Protein AF-A0A965D3V7-F1 (afdb_monomer_lite)

Foldseek 3Di:
DDPDLADADPVRHGPDPPSPDDPDDDDDDDDDDDDDPVVVVVVVPDDDDADDDDDDDDDDPDDAFFWDKGWDPDAFWAFKDKDFADDPCLVVLVNVVQRWPANDLVDWPDPPPDQDADDDDDDPDGDDPPPTDDGEFFAWKFKAFQNHTPDDIDGQCCQQPVQCVQAHDDHDRPRMGMDGQASYDPDSDTGGTDRRNVTPIIIMITGTHHDDDPPPPPPPPFDFAPVQPPPPDTHTDPDQCDADPVRHGPGD

Sequence (252 aa):
MDKFLSPPDWQGNPENTSLVSWSLQPYIQANYIFVSDTEMAHLAKGDNTFMIKQLRPVSRLNISGPANDIELTMVNLCTRLVWTTQRTDVFANNGFDNYTNFLEPYLPTLNNSQFTPITKIYSSGLEQGTNVSQKDCLVDATLIFDGANREQTKTKSFYDLLQNYKHHSGNPLDGIYSYSFALEHNTKQPSGHVNGSMFNKTLLRISTQQPPISTNITSNQVCVLKSTALNKNPTIIANPNARDGNGRPIYN

Secondary structure (DSSP, 8-state):
----SS-B-TTS-BS-TT------------------HHHHHHHHHS---------------S--SS-EEEEE---SEE-EEEEE---GGGGTTT-TT--BSSSBTTB----TT--PPPPSSS-SSPPPPTTPPPSBSEEEEEEEETTEESS--EEHHIIIIIHHHHH--S-PPTTEEEEESSS-SSSSS----EEGGG-S-EEEEEEEPPPP--S-------EE-GGGTTSSSPPEES-TT-B-TTS-BS--

Structure (mmCIF, N/CA/C/O backbone):
data_AF-A0A965D3V7-F1
#
_entry.id   AF-A0A965D3V7-F1
#
loop_
_atom_site.group_PDB
_atom_site.id
_atom_site.type_symbol
_atom_site.label_atom_id
_atom_site.label_alt_id
_atom_site.label_comp_id
_atom_site.label_asym_id
_atom_site.label_entity_id
_atom_site.label_seq_id
_atom_site.pdbx_PDB_ins_code
_atom_site.Cartn_x
_atom_site.Cartn_y
_atom_site.Cartn_z
_atom_site.occupancy
_atom_site.B_iso_or_equiv
_atom_site.auth_seq_id
_atom_site.auth_comp_id
_atom_site.auth_asym_id
_atom_site.auth_atom_id
_atom_site.pdbx_PDB_model_num
ATOM 1 N N . MET A 1 1 ? 21.276 -10.595 11.840 1.00 44.25 1 MET A N 1
ATOM 2 C CA . MET A 1 1 ? 21.662 -11.754 11.011 1.00 44.25 1 MET A CA 1
ATOM 3 C C . MET A 1 1 ? 20.802 -12.922 11.494 1.00 44.25 1 MET A C 1
ATOM 5 O O . MET A 1 1 ? 21.333 -13.890 11.998 1.00 44.25 1 MET A O 1
ATOM 9 N N . ASP A 1 2 ? 19.462 -12.789 11.428 1.00 43.34 2 ASP A N 1
ATOM 10 C CA . ASP A 1 2 ? 18.553 -13.510 12.357 1.00 43.34 2 ASP A CA 1
ATOM 11 C C . ASP A 1 2 ? 17.256 -14.042 11.715 1.00 43.34 2 ASP A C 1
ATOM 13 O O . ASP A 1 2 ? 16.235 -14.156 12.386 1.00 43.34 2 ASP A O 1
ATOM 17 N N . LYS A 1 3 ? 17.229 -14.326 10.406 1.00 55.75 3 LYS A N 1
ATOM 18 C CA . LYS A 1 3 ? 15.978 -14.727 9.722 1.00 55.75 3 LYS A CA 1
ATOM 19 C C . LYS A 1 3 ? 16.054 -16.065 8.981 1.00 55.75 3 LYS A C 1
ATOM 21 O O . LYS A 1 3 ? 15.403 -16.227 7.952 1.00 55.75 3 LYS A O 1
ATOM 26 N N . PHE A 1 4 ? 16.822 -17.027 9.487 1.00 62.47 4 PHE A N 1
ATOM 27 C CA . PHE A 1 4 ? 16.878 -18.364 8.894 1.00 62.47 4 PHE A CA 1
ATOM 28 C C . PHE A 1 4 ? 16.669 -19.452 9.947 1.00 62.47 4 PHE A C 1
ATOM 30 O O . PHE A 1 4 ? 17.207 -19.361 11.046 1.00 62.47 4 PHE A O 1
ATOM 37 N N . LEU A 1 5 ? 15.913 -20.497 9.592 1.00 70.12 5 LEU A N 1
ATOM 38 C CA . LEU A 1 5 ? 15.812 -21.723 10.398 1.00 70.12 5 LEU A CA 1
ATOM 39 C C . LEU A 1 5 ? 17.167 -22.433 10.507 1.00 70.12 5 LEU A C 1
ATOM 41 O O . LEU A 1 5 ? 17.468 -23.048 11.522 1.00 70.12 5 LEU A O 1
ATOM 45 N N . SER A 1 6 ? 17.987 -22.289 9.467 1.00 77.31 6 SER A N 1
ATOM 46 C CA . SER A 1 6 ? 19.407 -22.593 9.464 1.00 77.31 6 SER A CA 1
ATOM 47 C C . SER A 1 6 ? 20.131 -21.437 8.779 1.00 77.31 6 SER A C 1
ATOM 49 O O . SER A 1 6 ? 19.827 -21.192 7.608 1.00 77.31 6 SER A O 1
ATOM 51 N N . PRO A 1 7 ? 21.065 -20.734 9.442 1.00 77.56 7 PRO A N 1
ATOM 52 C CA . PRO A 1 7 ? 21.857 -19.705 8.778 1.00 77.56 7 PRO A CA 1
ATOM 53 C C . PRO A 1 7 ? 22.558 -20.282 7.533 1.00 77.56 7 PRO A C 1
ATOM 55 O O . PRO A 1 7 ? 22.880 -21.477 7.517 1.00 77.56 7 PRO A O 1
ATOM 58 N N . PRO A 1 8 ? 22.709 -19.482 6.465 1.00 77.06 8 PRO A N 1
ATOM 59 C CA . PRO A 1 8 ? 23.430 -19.905 5.279 1.00 77.06 8 PRO A CA 1
ATOM 60 C C . PRO A 1 8 ? 24.950 -19.804 5.478 1.00 77.06 8 PRO A C 1
ATOM 62 O O . PRO A 1 8 ? 25.426 -18.867 6.118 1.00 77.06 8 PRO A O 1
ATOM 65 N N . ASP A 1 9 ? 25.700 -20.727 4.875 1.00 80.88 9 ASP A N 1
ATOM 66 C CA . ASP A 1 9 ? 27.153 -20.630 4.722 1.00 80.88 9 ASP A CA 1
ATOM 67 C C . ASP A 1 9 ? 27.546 -19.509 3.732 1.00 80.88 9 ASP A C 1
ATOM 69 O O . ASP A 1 9 ? 26.700 -18.847 3.121 1.00 80.88 9 ASP A O 1
ATOM 73 N N . TRP A 1 10 ? 28.850 -19.292 3.527 1.00 73.38 10 TRP A N 1
ATOM 74 C CA . TRP A 1 10 ? 29.352 -18.292 2.569 1.00 73.38 10 TRP A CA 1
ATOM 75 C C . TRP A 1 10 ? 28.968 -18.575 1.104 1.00 73.38 10 TRP A C 1
ATOM 77 O O . TRP A 1 10 ? 29.157 -17.710 0.249 1.00 73.38 10 TRP A O 1
ATOM 87 N N . GLN A 1 11 ? 28.438 -19.762 0.804 1.00 75.75 11 GLN A N 1
ATOM 88 C CA . GLN A 1 11 ? 27.953 -20.182 -0.507 1.00 75.75 11 GLN A CA 1
ATOM 89 C C . GLN A 1 11 ? 26.418 -20.130 -0.615 1.00 75.75 11 GLN A C 1
ATOM 91 O O . GLN A 1 11 ? 25.879 -20.428 -1.681 1.00 75.75 11 GLN A O 1
ATOM 96 N N . GLY A 1 12 ? 25.711 -19.722 0.445 1.00 69.69 12 GLY A N 1
ATOM 97 C CA . GLY A 1 12 ? 24.253 -19.607 0.474 1.00 69.69 12 GLY A CA 1
ATOM 98 C C . GLY A 1 12 ? 23.507 -20.906 0.803 1.00 69.69 12 GLY A C 1
ATOM 99 O O . GLY A 1 12 ? 22.279 -20.924 0.722 1.00 69.69 12 GLY A O 1
ATOM 100 N N . ASN A 1 13 ? 24.200 -21.988 1.170 1.00 78.19 13 ASN A N 1
ATOM 101 C CA . ASN A 1 13 ? 23.569 -23.252 1.560 1.00 78.19 13 ASN A CA 1
ATOM 102 C C . ASN A 1 13 ? 23.200 -23.238 3.048 1.00 78.19 13 ASN A C 1
ATOM 104 O O . ASN A 1 13 ? 23.960 -22.692 3.843 1.00 78.19 13 ASN A O 1
ATOM 108 N N . PRO A 1 14 ? 22.094 -23.873 3.473 1.00 79.31 14 PRO A N 1
ATOM 109 C CA . PRO A 1 14 ? 21.778 -23.987 4.894 1.00 79.31 14 PRO A CA 1
ATOM 110 C C . PRO A 1 14 ? 22.851 -24.810 5.624 1.00 79.31 14 PRO A C 1
ATOM 112 O O . PRO A 1 14 ? 23.102 -25.957 5.257 1.00 79.31 14 PRO A O 1
ATOM 115 N N . GLU A 1 15 ? 23.433 -24.259 6.692 1.00 82.94 15 GLU A N 1
ATOM 116 C CA . GLU A 1 15 ? 24.405 -24.957 7.554 1.00 82.94 15 GLU A CA 1
ATOM 117 C C . GLU A 1 15 ? 23.868 -26.280 8.141 1.00 82.94 15 GLU A C 1
ATOM 119 O O . GLU A 1 15 ? 24.614 -27.239 8.335 1.00 82.94 15 GLU A O 1
ATOM 124 N N . ASN A 1 16 ? 22.563 -26.360 8.400 1.00 82.25 16 ASN A N 1
ATOM 125 C CA . ASN A 1 16 ? 21.866 -27.524 8.918 1.00 82.25 16 ASN A CA 1
ATOM 126 C C . ASN A 1 16 ? 20.709 -27.926 7.992 1.00 82.25 16 ASN A C 1
ATOM 128 O O . ASN A 1 16 ? 19.573 -27.463 8.116 1.00 82.25 16 ASN A O 1
ATOM 132 N N . THR A 1 17 ? 20.999 -28.867 7.095 1.00 80.94 17 THR A N 1
ATOM 133 C CA . THR A 1 17 ? 20.051 -29.430 6.120 1.00 80.94 17 THR A CA 1
ATOM 134 C C . THR A 1 17 ? 18.955 -30.301 6.742 1.00 80.94 17 THR A C 1
ATOM 136 O O . THR A 1 17 ? 17.964 -30.595 6.076 1.00 80.94 17 THR A O 1
ATOM 139 N N . SER A 1 18 ? 19.098 -30.713 8.008 1.00 82.50 18 SER A N 1
ATOM 140 C CA . SER A 1 18 ? 18.101 -31.538 8.708 1.00 82.50 18 SER A CA 1
ATOM 141 C C . SER A 1 18 ? 16.941 -30.728 9.300 1.00 82.50 18 SER A C 1
ATOM 143 O O . SER A 1 18 ? 15.879 -31.284 9.585 1.00 82.50 18 SER A O 1
ATOM 145 N N . LEU A 1 19 ? 17.102 -29.407 9.442 1.00 77.62 19 LEU A N 1
ATOM 146 C CA . LEU A 1 19 ? 16.052 -28.495 9.904 1.00 77.62 19 LEU A CA 1
ATOM 147 C C . LEU A 1 19 ? 15.076 -28.172 8.763 1.00 77.62 19 LEU A C 1
ATOM 149 O O . LEU A 1 19 ? 15.100 -27.094 8.178 1.00 77.62 19 LEU A O 1
ATOM 153 N N . VAL A 1 20 ? 14.198 -29.127 8.456 1.00 75.31 20 VAL A N 1
ATOM 154 C CA . VAL A 1 20 ? 13.171 -29.007 7.401 1.00 75.31 20 VAL A CA 1
ATOM 155 C C . VAL A 1 20 ? 11.831 -28.456 7.893 1.00 75.31 20 VAL A C 1
ATOM 157 O O . VAL A 1 20 ? 10.995 -28.054 7.088 1.00 75.31 20 VAL A O 1
ATOM 160 N N . SER A 1 21 ? 11.602 -28.429 9.207 1.00 76.94 21 SER A N 1
ATOM 161 C CA . SER A 1 21 ? 10.340 -27.970 9.789 1.00 76.94 21 SER A CA 1
ATOM 162 C C . SER A 1 21 ? 10.566 -27.157 11.052 1.00 76.94 21 SER A C 1
ATOM 164 O O . SER A 1 21 ? 11.377 -27.527 11.899 1.00 76.94 21 SER A O 1
ATOM 166 N N . TRP A 1 22 ? 9.770 -26.107 11.219 1.00 78.31 22 TRP A N 1
ATOM 167 C CA . TRP A 1 22 ? 9.663 -25.373 12.470 1.00 78.31 22 TRP A CA 1
ATOM 168 C C . TRP A 1 22 ? 8.354 -25.742 13.167 1.00 78.31 22 TRP A C 1
ATOM 170 O O . TRP A 1 22 ? 7.277 -25.575 12.596 1.00 78.31 22 TRP A O 1
ATOM 180 N N . SER A 1 23 ? 8.437 -26.251 14.400 1.00 82.25 23 SER A N 1
ATOM 181 C CA . SER A 1 23 ? 7.258 -26.529 15.228 1.00 82.25 23 SER A CA 1
ATOM 182 C C . SER A 1 23 ? 6.677 -25.220 15.770 1.00 82.25 23 SER A C 1
ATOM 184 O O . SER A 1 23 ? 6.911 -24.856 16.924 1.00 82.25 23 SER A O 1
ATOM 186 N N . LEU A 1 24 ? 5.933 -24.499 14.929 1.00 82.81 24 LEU A N 1
ATOM 187 C CA . LEU A 1 24 ? 5.248 -23.266 15.308 1.00 82.81 24 LEU A CA 1
ATOM 188 C C . LEU A 1 24 ? 4.177 -23.559 16.374 1.00 82.81 24 LEU A C 1
ATOM 190 O O . LEU A 1 24 ? 3.213 -24.275 16.114 1.00 82.81 24 LEU A O 1
ATOM 194 N N . GLN A 1 25 ? 4.328 -22.973 17.563 1.00 89.88 25 GLN A N 1
ATOM 195 C CA . GLN A 1 25 ? 3.333 -22.998 18.640 1.00 89.88 25 GLN A CA 1
ATOM 196 C C . GLN A 1 25 ? 2.786 -21.576 18.846 1.00 89.88 25 GLN A C 1
ATOM 198 O O . GLN A 1 25 ? 3.361 -20.814 19.627 1.00 89.88 25 GLN A O 1
ATOM 203 N N . PRO A 1 26 ? 1.737 -21.160 18.109 1.00 90.50 26 PRO A N 1
ATOM 204 C CA . PRO A 1 26 ? 1.202 -19.812 18.234 1.00 90.50 26 PRO A CA 1
ATOM 205 C C . PRO A 1 26 ? 0.333 -19.691 19.493 1.00 90.50 26 PRO A C 1
ATOM 207 O O . PRO A 1 26 ? -0.544 -20.519 19.736 1.00 90.50 26 PRO A O 1
ATOM 210 N N . TYR A 1 27 ? 0.533 -18.620 20.260 1.00 93.25 27 TYR A N 1
ATOM 211 C CA . TYR A 1 27 ? -0.312 -18.251 21.396 1.00 93.25 27 TYR A CA 1
ATOM 212 C C . TYR A 1 27 ? -0.935 -16.879 21.135 1.00 93.25 27 TYR A C 1
ATOM 214 O O . TYR A 1 27 ? -0.264 -15.975 20.637 1.00 93.25 27 TYR A O 1
ATOM 222 N N . ILE A 1 28 ? -2.216 -16.713 21.472 1.00 94.44 28 ILE A N 1
ATOM 223 C CA . ILE A 1 28 ? -2.906 -15.422 21.389 1.00 94.44 28 ILE A CA 1
ATOM 224 C C . ILE A 1 28 ? -2.999 -14.852 22.799 1.00 94.44 28 ILE A C 1
ATOM 226 O O . ILE A 1 28 ? -3.645 -15.431 23.670 1.00 94.44 28 ILE A O 1
ATOM 230 N N . GLN A 1 29 ? -2.372 -13.700 23.012 1.00 94.81 29 GLN A N 1
ATOM 231 C CA . GLN A 1 29 ? -2.540 -12.916 24.227 1.00 94.81 29 GLN A CA 1
ATOM 232 C C . GLN A 1 29 ? -3.601 -11.841 23.978 1.00 94.81 29 GLN A C 1
ATOM 234 O O . GLN A 1 29 ? -3.508 -11.085 23.012 1.00 94.81 29 GLN A O 1
ATOM 239 N N . ALA A 1 30 ? -4.609 -11.774 24.845 1.00 96.06 30 ALA A N 1
ATOM 240 C CA . ALA A 1 30 ? -5.677 -10.784 24.771 1.00 96.06 30 ALA A CA 1
ATOM 241 C C . ALA A 1 30 ? -5.776 -10.011 26.089 1.00 96.06 30 ALA A C 1
ATOM 243 O O . ALA A 1 30 ? -5.730 -10.602 27.169 1.00 96.06 30 ALA A O 1
ATOM 244 N N . ASN A 1 31 ? -5.932 -8.691 25.987 1.00 96.88 31 ASN A N 1
ATOM 245 C CA . ASN A 1 31 ? -6.198 -7.833 27.135 1.00 96.88 31 ASN A CA 1
ATOM 246 C C . ASN A 1 31 ? -7.708 -7.731 27.338 1.00 96.88 31 ASN A C 1
ATOM 248 O O . ASN A 1 31 ? -8.420 -7.216 26.476 1.00 96.88 31 ASN A O 1
ATOM 252 N N . TYR A 1 32 ? -8.179 -8.197 28.489 1.00 94.62 32 TYR A N 1
ATOM 253 C CA . TYR A 1 32 ? -9.572 -8.062 28.893 1.00 94.62 32 TYR A CA 1
ATOM 254 C C . TYR A 1 32 ? -9.717 -6.810 29.754 1.00 94.62 32 TYR A C 1
ATOM 256 O O . TYR A 1 32 ? -9.023 -6.654 30.759 1.00 94.62 32 TYR A O 1
ATOM 264 N N . ILE A 1 33 ? -10.600 -5.904 29.338 1.00 93.94 33 ILE A N 1
ATOM 265 C CA . ILE A 1 33 ? -10.932 -4.694 30.090 1.00 93.94 33 ILE A CA 1
ATOM 266 C C . ILE A 1 33 ? -12.245 -4.971 30.814 1.00 93.94 33 ILE A C 1
ATOM 268 O O . ILE A 1 33 ? -13.281 -5.144 30.174 1.00 93.94 33 ILE A O 1
ATOM 272 N N . PHE A 1 34 ? -12.184 -5.042 32.141 1.00 95.00 34 PHE A N 1
ATOM 273 C CA . PHE A 1 34 ? -13.355 -5.243 32.988 1.00 95.00 34 PHE A CA 1
ATOM 274 C C . PHE A 1 34 ? -13.957 -3.889 33.364 1.00 95.00 34 PHE A C 1
ATOM 276 O O . PHE A 1 34 ? -13.235 -2.966 33.738 1.00 95.00 34 PHE A O 1
ATOM 283 N N . VAL A 1 35 ? -15.279 -3.788 33.253 1.00 95.19 35 VAL A N 1
ATOM 284 C CA . VAL A 1 35 ? -16.078 -2.620 33.649 1.00 95.19 35 VAL A CA 1
ATOM 285 C C . VAL A 1 35 ? -17.011 -3.014 34.791 1.00 95.19 35 VAL A C 1
ATOM 287 O O . VAL A 1 35 ? -17.299 -4.199 34.967 1.00 95.19 35 VAL A O 1
ATOM 290 N N . SER A 1 36 ? -17.466 -2.039 35.576 1.00 97.50 36 SER A N 1
ATOM 291 C CA . SER A 1 36 ? -18.406 -2.300 36.673 1.00 97.50 36 SER A CA 1
ATOM 292 C C . SER A 1 36 ? -19.773 -2.775 36.160 1.00 97.50 36 SER A C 1
ATOM 294 O O . SER A 1 36 ? -20.156 -2.480 35.026 1.00 97.50 36 SER A O 1
ATOM 296 N N . ASP A 1 37 ? -20.543 -3.478 36.998 1.00 97.12 37 ASP A N 1
ATOM 297 C CA . ASP A 1 37 ? -21.866 -4.000 36.615 1.00 97.12 37 ASP A CA 1
ATOM 298 C C . ASP A 1 37 ? -22.826 -2.889 36.153 1.00 97.12 37 ASP A C 1
ATOM 300 O O . ASP A 1 37 ? -23.616 -3.077 35.225 1.00 97.12 37 ASP A O 1
ATOM 304 N N . THR A 1 38 ? -22.732 -1.701 36.759 1.00 95.88 38 THR A N 1
ATOM 305 C CA . THR A 1 38 ? -23.538 -0.533 36.383 1.00 95.88 38 THR A CA 1
ATOM 306 C C . THR A 1 38 ? -23.143 0.015 35.011 1.00 95.88 38 THR A C 1
ATOM 308 O O . THR A 1 38 ? -24.015 0.253 34.176 1.00 95.88 38 THR A O 1
ATOM 311 N N . GLU A 1 39 ? -21.846 0.176 34.734 1.00 95.12 39 GLU A N 1
ATOM 312 C CA . GLU A 1 39 ? -21.341 0.608 33.421 1.00 95.12 39 GLU A CA 1
ATOM 313 C C . GLU A 1 39 ? -21.652 -0.416 32.328 1.00 95.12 39 GLU A C 1
ATOM 315 O O . GLU A 1 39 ? -22.029 -0.036 31.221 1.00 95.12 39 GLU A O 1
ATOM 320 N N . MET A 1 40 ? -21.556 -1.709 32.644 1.00 95.06 40 MET A N 1
ATOM 321 C CA . MET A 1 40 ? -21.904 -2.792 31.730 1.00 95.06 40 MET A CA 1
ATOM 322 C C . MET A 1 40 ? -23.383 -2.739 31.346 1.00 95.06 40 MET A C 1
ATOM 324 O O . MET A 1 40 ? -23.711 -2.811 30.162 1.00 95.06 40 MET A O 1
ATOM 328 N N . ALA A 1 41 ? -24.274 -2.548 32.325 1.00 94.50 41 ALA A N 1
ATOM 329 C CA . ALA A 1 41 ? -25.704 -2.393 32.077 1.00 94.50 41 ALA A CA 1
ATOM 330 C C . ALA A 1 41 ? -26.008 -1.150 31.221 1.00 94.50 41 ALA A C 1
ATOM 332 O O . ALA A 1 41 ? -26.869 -1.199 30.340 1.00 94.50 41 ALA A O 1
ATOM 333 N N . HIS A 1 42 ? -25.279 -0.050 31.433 1.00 93.69 42 HIS A N 1
ATOM 334 C CA . HIS A 1 42 ? -25.395 1.152 30.607 1.00 93.69 42 HIS A CA 1
ATOM 335 C C . HIS A 1 42 ? -24.901 0.934 29.174 1.00 93.69 42 HIS A C 1
ATOM 337 O O . HIS A 1 42 ? -25.608 1.299 28.235 1.00 93.69 42 HIS A O 1
ATOM 343 N N . LEU A 1 43 ? -23.733 0.313 28.992 1.00 93.75 43 LEU A N 1
ATOM 344 C CA . LEU A 1 43 ? -23.164 0.038 27.673 1.00 93.75 43 LEU A CA 1
ATOM 345 C C . LEU A 1 43 ? -24.033 -0.946 26.882 1.00 93.75 43 LEU A C 1
ATOM 347 O O . LEU A 1 43 ? -24.239 -0.741 25.691 1.00 93.75 43 LEU A O 1
ATOM 351 N N . ALA A 1 44 ? -24.564 -1.979 27.542 1.00 93.31 44 ALA A N 1
ATOM 352 C CA . ALA A 1 44 ? -25.425 -2.984 26.921 1.00 93.31 44 ALA A CA 1
ATOM 353 C C . ALA A 1 44 ? -26.792 -2.425 26.502 1.00 93.31 44 ALA A C 1
ATOM 355 O O . ALA A 1 44 ? -27.380 -2.905 25.536 1.00 93.31 44 ALA A O 1
ATOM 356 N N . LYS A 1 45 ? -27.306 -1.424 27.228 1.00 95.00 45 LYS A N 1
ATOM 357 C CA . LYS A 1 45 ? -28.575 -0.763 26.901 1.00 95.00 45 LYS A CA 1
ATOM 358 C C . LYS A 1 45 ? -28.418 0.351 25.861 1.00 95.00 45 LYS A C 1
ATOM 360 O O . LYS A 1 45 ? -29.400 0.708 25.217 1.00 95.00 45 LYS A O 1
ATOM 365 N N . GLY A 1 46 ? -27.227 0.933 25.742 1.00 92.88 46 GLY A N 1
ATOM 366 C CA . GLY A 1 46 ? -26.940 1.994 24.784 1.00 92.88 46 GLY A CA 1
ATOM 367 C C . GLY A 1 46 ? -26.729 1.469 23.364 1.00 92.88 46 GLY A C 1
ATOM 368 O O . GLY A 1 46 ? -26.050 0.464 23.157 1.00 92.88 46 GLY A O 1
ATOM 369 N N . ASP A 1 47 ? -27.249 2.195 22.375 1.00 95.56 47 ASP A N 1
ATOM 370 C CA . ASP A 1 47 ? -26.926 1.953 20.970 1.00 95.56 47 ASP A CA 1
ATOM 371 C C . ASP A 1 47 ? -25.500 2.443 20.684 1.00 95.56 47 ASP A C 1
ATOM 373 O O . ASP A 1 47 ? -25.230 3.645 20.612 1.00 95.56 47 ASP A O 1
ATOM 377 N N . ASN A 1 48 ? -24.566 1.506 20.526 1.00 90.69 48 ASN A N 1
ATOM 378 C CA . ASN A 1 48 ? -23.164 1.820 20.263 1.00 90.69 48 ASN A CA 1
ATOM 379 C C . ASN A 1 48 ? -22.856 1.700 18.767 1.00 90.69 48 ASN A C 1
ATOM 381 O O . ASN A 1 48 ? -23.065 0.651 18.159 1.00 90.69 48 ASN A O 1
ATOM 385 N N . THR A 1 49 ? -22.299 2.758 18.176 1.00 92.25 49 THR A N 1
ATOM 386 C CA . THR A 1 49 ? -21.832 2.758 16.783 1.00 92.25 49 THR A CA 1
ATOM 387 C C . THR A 1 49 ? -20.320 2.942 16.739 1.00 92.25 49 THR A C 1
ATOM 389 O O . THR A 1 49 ? -19.758 3.810 17.405 1.00 92.25 49 THR A O 1
ATOM 392 N N . PHE A 1 50 ? -19.644 2.105 15.951 1.00 89.44 50 PHE A N 1
ATOM 393 C CA . PHE A 1 50 ? -18.188 2.112 15.833 1.00 89.44 50 PHE A CA 1
ATOM 394 C C . PHE A 1 50 ? -17.765 2.263 14.378 1.00 89.44 50 PHE A C 1
ATOM 396 O O . PHE A 1 50 ? -18.354 1.674 13.473 1.00 89.44 50 PHE A O 1
ATOM 403 N N . MET A 1 51 ? -16.697 3.025 14.162 1.00 87.81 51 MET A N 1
ATOM 404 C CA . MET A 1 51 ? -16.067 3.153 12.855 1.00 87.81 51 MET A CA 1
ATOM 405 C C . MET A 1 51 ? -14.887 2.190 12.764 1.00 87.81 51 MET A C 1
ATOM 407 O O . MET A 1 51 ? -13.930 2.299 13.530 1.00 87.81 51 MET A O 1
ATOM 411 N N . ILE A 1 52 ? -14.948 1.260 11.813 1.00 89.50 52 ILE A N 1
ATOM 412 C CA . ILE A 1 52 ? -13.898 0.265 11.576 1.00 89.50 52 ILE A CA 1
ATOM 413 C C . ILE A 1 52 ? -13.274 0.528 10.207 1.00 89.50 52 ILE A C 1
ATOM 415 O O . ILE A 1 52 ? -13.975 0.661 9.204 1.00 89.50 52 ILE A O 1
ATOM 419 N N . LYS A 1 53 ? -11.941 0.597 10.160 1.00 88.56 53 LYS A N 1
ATOM 420 C CA . LYS A 1 53 ? -11.183 0.695 8.908 1.00 88.56 53 LYS A CA 1
ATOM 421 C C . LYS A 1 53 ? -10.930 -0.714 8.375 1.00 88.56 53 LYS A C 1
ATOM 423 O O . LYS A 1 53 ? -10.356 -1.540 9.077 1.00 88.56 53 LYS A O 1
ATOM 428 N N . GLN A 1 54 ? -11.331 -0.971 7.135 1.00 91.31 54 GLN A N 1
ATOM 429 C CA . GLN A 1 54 ? -11.097 -2.244 6.454 1.00 91.31 54 GLN A CA 1
ATOM 430 C C . GLN A 1 54 ? -10.030 -2.076 5.368 1.00 91.31 54 GLN A C 1
ATOM 432 O O . GLN A 1 54 ? -10.054 -1.106 4.611 1.00 91.31 54 GLN A O 1
ATOM 437 N N . LEU A 1 55 ? -9.118 -3.044 5.267 1.00 92.12 55 LEU A N 1
ATOM 438 C CA . LEU A 1 55 ? -8.148 -3.133 4.178 1.00 92.12 55 LEU A CA 1
ATOM 439 C C . LEU A 1 55 ? -8.720 -3.975 3.031 1.00 92.12 55 LEU A C 1
ATOM 441 O O . LEU A 1 55 ? -9.268 -5.052 3.267 1.00 92.12 55 LEU A O 1
ATOM 445 N N . ARG A 1 56 ? -8.556 -3.510 1.788 1.00 93.56 56 ARG A N 1
ATOM 446 C CA . ARG A 1 56 ? -8.842 -4.294 0.578 1.00 93.56 56 ARG A CA 1
ATOM 447 C C . ARG A 1 56 ? -7.577 -4.421 -0.267 1.00 93.56 56 ARG A C 1
ATOM 449 O O . ARG A 1 56 ? -7.247 -3.480 -0.986 1.00 93.56 56 ARG A O 1
ATOM 456 N N . PRO A 1 57 ? -6.835 -5.532 -0.146 1.00 94.19 57 PRO A N 1
ATOM 457 C CA . PRO A 1 57 ? -5.619 -5.726 -0.915 1.00 94.19 57 PRO A CA 1
ATOM 458 C C . PRO A 1 57 ? -5.950 -6.072 -2.370 1.00 94.19 57 PRO A C 1
ATOM 460 O O . PRO A 1 57 ? -6.874 -6.836 -2.651 1.00 94.19 57 PRO A O 1
ATOM 463 N N . VAL A 1 58 ? -5.153 -5.537 -3.289 1.00 94.50 58 VAL A N 1
ATOM 464 C CA . VAL A 1 58 ? -5.136 -5.937 -4.697 1.00 94.50 58 VAL A CA 1
ATOM 465 C C . VAL A 1 58 ? -3.696 -6.249 -5.061 1.00 94.50 58 VAL A C 1
ATOM 467 O O . VAL A 1 58 ? -2.803 -5.453 -4.782 1.00 94.50 58 VAL A O 1
ATOM 470 N N . SER A 1 59 ? -3.469 -7.398 -5.692 1.00 92.50 59 SER A N 1
ATOM 471 C CA . SER A 1 59 ? -2.160 -7.780 -6.211 1.00 92.50 59 SER A CA 1
ATOM 472 C C . SER A 1 59 ? -2.217 -8.025 -7.717 1.00 92.50 59 SER A C 1
ATOM 474 O O . SER A 1 59 ? -3.195 -8.536 -8.281 1.00 92.50 59 SER A O 1
ATOM 476 N N . ARG A 1 60 ? -1.137 -7.623 -8.383 1.00 92.81 60 ARG A N 1
ATOM 477 C CA . ARG A 1 60 ? -0.861 -7.909 -9.788 1.00 92.81 60 ARG A CA 1
ATOM 478 C C . ARG A 1 60 ? 0.588 -8.351 -9.897 1.00 92.81 60 ARG A C 1
ATOM 480 O O . ARG A 1 60 ? 1.472 -7.725 -9.322 1.00 92.81 60 ARG A O 1
ATOM 487 N N . LEU A 1 61 ? 0.798 -9.461 -10.592 1.00 90.31 61 LEU A N 1
ATOM 488 C CA . LEU A 1 61 ? 2.107 -10.070 -10.795 1.00 90.31 61 LEU A CA 1
ATOM 489 C C . LEU A 1 61 ? 2.566 -9.825 -12.231 1.00 90.31 61 LEU A C 1
ATOM 491 O O . LEU A 1 61 ? 1.741 -9.558 -13.105 1.00 90.31 61 LEU A O 1
ATOM 495 N N . ASN A 1 62 ? 3.869 -9.976 -12.469 1.00 87.38 62 ASN A N 1
ATOM 496 C CA . ASN A 1 62 ? 4.485 -9.894 -13.797 1.00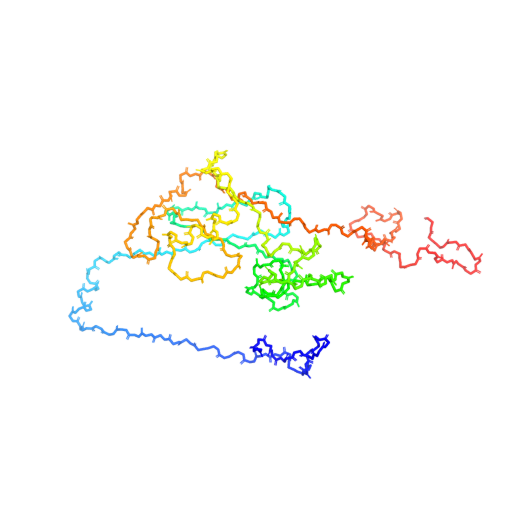 87.38 62 ASN A CA 1
ATOM 497 C C . ASN A 1 62 ? 4.271 -8.546 -14.504 1.00 87.38 62 ASN A C 1
ATOM 499 O O . ASN A 1 62 ? 4.088 -8.494 -15.717 1.00 87.38 62 ASN A O 1
ATOM 503 N N . ILE A 1 63 ? 4.307 -7.457 -13.737 1.00 88.62 63 ILE A N 1
ATOM 504 C CA . ILE A 1 63 ? 4.305 -6.097 -14.274 1.00 88.62 63 ILE A CA 1
ATOM 505 C C . ILE A 1 63 ? 5.746 -5.610 -14.444 1.00 88.62 63 ILE A C 1
ATOM 507 O O . ILE A 1 63 ? 6.574 -5.746 -13.544 1.00 88.62 63 ILE A O 1
ATOM 511 N N . SER A 1 64 ? 6.057 -5.037 -15.600 1.00 87.75 64 SER A N 1
ATOM 512 C CA . SER A 1 64 ? 7.367 -4.445 -15.875 1.00 87.75 64 SER A CA 1
ATOM 513 C C . SER A 1 64 ? 7.239 -3.355 -16.927 1.00 87.75 64 SER A C 1
ATOM 515 O O . SER A 1 64 ? 6.430 -3.491 -17.845 1.00 87.75 64 SER A O 1
ATOM 517 N N . GLY A 1 65 ? 8.059 -2.313 -16.832 1.00 87.94 65 GLY A N 1
ATOM 518 C CA . GLY A 1 65 ? 8.090 -1.249 -17.827 1.00 87.94 65 GLY A CA 1
ATOM 519 C C . GLY A 1 65 ? 6.963 -0.218 -17.664 1.00 87.94 65 GLY A C 1
ATOM 520 O O . GLY A 1 65 ? 6.379 -0.081 -16.582 1.00 87.94 65 GLY A O 1
ATOM 521 N N . PRO A 1 66 ? 6.686 0.564 -18.718 1.00 91.56 66 PRO A N 1
ATOM 522 C CA . PRO A 1 66 ? 5.820 1.733 -18.620 1.00 91.56 66 PRO A CA 1
ATOM 523 C C . PRO A 1 66 ? 4.326 1.382 -18.585 1.00 91.56 66 PRO A C 1
ATOM 525 O O . PRO A 1 66 ? 3.889 0.412 -19.199 1.00 91.56 66 PRO A O 1
ATOM 528 N N . ALA A 1 67 ? 3.541 2.248 -17.932 1.00 88.38 67 ALA A N 1
ATOM 529 C CA . ALA A 1 67 ? 2.080 2.325 -18.055 1.00 88.38 67 ALA A CA 1
ATOM 530 C C . ALA A 1 67 ? 1.300 1.019 -17.776 1.00 88.38 67 ALA A C 1
ATOM 532 O O . ALA A 1 67 ? 0.400 0.642 -18.527 1.00 88.38 67 ALA A O 1
ATOM 533 N N . ASN A 1 68 ? 1.598 0.358 -16.658 1.00 94.50 68 ASN A N 1
ATOM 534 C CA . ASN A 1 68 ? 0.824 -0.779 -16.166 1.00 94.50 68 ASN A CA 1
ATOM 535 C C . ASN A 1 68 ? -0.408 -0.296 -15.384 1.00 94.50 68 ASN A C 1
ATOM 537 O O . ASN A 1 68 ? -0.268 0.367 -14.355 1.00 94.50 68 ASN A O 1
ATOM 541 N N . ASP A 1 69 ? -1.606 -0.655 -15.849 1.00 95.25 69 ASP A N 1
ATOM 542 C CA . ASP A 1 69 ? -2.869 -0.305 -15.191 1.00 95.25 69 ASP A CA 1
ATOM 543 C C . ASP A 1 69 ? -3.290 -1.374 -14.181 1.00 95.25 69 ASP A C 1
ATOM 545 O O . ASP A 1 69 ? -3.575 -2.522 -14.531 1.00 95.25 69 ASP A O 1
ATOM 549 N N . ILE A 1 70 ? -3.378 -0.975 -12.915 1.00 95.50 70 ILE A N 1
ATOM 550 C CA . ILE A 1 70 ? -3.855 -1.818 -11.822 1.00 95.50 70 ILE A CA 1
ATOM 551 C C . ILE A 1 70 ? -5.218 -1.306 -11.383 1.00 95.50 70 ILE A C 1
ATOM 553 O O . ILE A 1 70 ? -5.354 -0.186 -10.899 1.00 95.50 70 ILE A O 1
ATOM 557 N N . GLU A 1 71 ? -6.240 -2.137 -11.539 1.00 95.81 71 GLU A N 1
ATOM 558 C CA . GLU A 1 71 ? -7.588 -1.813 -11.085 1.00 95.81 71 GLU A CA 1
ATOM 559 C C . GLU A 1 71 ? -7.693 -1.879 -9.561 1.00 95.81 71 GLU A C 1
ATOM 561 O O . GLU A 1 71 ? -7.311 -2.872 -8.944 1.00 95.81 71 GLU A O 1
ATOM 566 N N . LEU A 1 72 ? -8.212 -0.812 -8.959 1.00 94.81 72 LEU A N 1
ATOM 567 C CA . LEU A 1 72 ? -8.398 -0.688 -7.520 1.00 94.81 72 LEU A CA 1
ATOM 568 C C . LEU A 1 72 ? -9.847 -1.029 -7.156 1.00 94.81 72 LEU A C 1
ATOM 570 O O . LEU A 1 72 ? -10.792 -0.598 -7.811 1.00 94.81 72 LEU A O 1
ATOM 574 N N . THR A 1 73 ? -10.038 -1.763 -6.062 1.00 92.31 73 THR A N 1
ATOM 575 C CA . THR A 1 73 ? -11.366 -2.151 -5.552 1.00 92.31 73 THR A CA 1
ATOM 576 C C . THR A 1 73 ? -11.862 -1.167 -4.487 1.00 92.31 73 THR A C 1
ATOM 578 O O . THR A 1 73 ? -12.170 -1.523 -3.342 1.00 92.31 73 THR A O 1
ATOM 581 N N . MET A 1 74 ? -11.905 0.118 -4.850 1.00 92.62 74 MET A N 1
ATOM 582 C CA . MET A 1 74 ? -12.398 1.175 -3.967 1.00 92.62 74 MET A CA 1
ATOM 583 C C . MET A 1 74 ? -13.920 1.074 -3.824 1.00 92.62 74 MET A C 1
ATOM 585 O O . MET A 1 74 ? -14.643 1.267 -4.790 1.00 92.62 74 MET A O 1
ATOM 589 N N . VAL A 1 75 ? -14.415 0.807 -2.611 1.00 91.94 75 VAL A N 1
ATOM 590 C CA . VAL A 1 75 ? -15.849 0.941 -2.295 1.00 91.94 75 VAL A CA 1
ATOM 591 C C . VAL A 1 75 ? -16.038 1.621 -0.947 1.00 91.94 75 VAL A C 1
ATOM 593 O O . VAL A 1 75 ? -15.209 1.449 -0.045 1.00 91.94 75 VAL A O 1
ATOM 596 N N . ASN A 1 76 ? -17.157 2.325 -0.801 1.00 93.25 76 ASN A N 1
ATOM 597 C CA . ASN A 1 76 ? -17.484 3.231 0.298 1.00 93.25 76 ASN A CA 1
ATOM 598 C C . ASN A 1 76 ? -16.445 4.354 0.426 1.00 93.25 76 ASN A C 1
ATOM 600 O O . ASN A 1 76 ? -15.849 4.783 -0.558 1.00 93.25 76 ASN A O 1
ATOM 604 N N . LEU A 1 77 ? -16.243 4.859 1.640 1.00 93.69 77 LEU A N 1
ATOM 605 C CA . LEU A 1 77 ? -15.307 5.939 1.912 1.00 93.69 77 LEU A CA 1
ATOM 606 C C . LEU A 1 77 ? -13.883 5.383 2.016 1.00 93.69 77 LEU A C 1
ATOM 608 O O . LEU A 1 77 ? -13.558 4.648 2.950 1.00 93.69 77 LEU A O 1
ATOM 612 N N . CYS A 1 78 ? -13.025 5.742 1.065 1.00 93.94 78 CYS A N 1
ATOM 613 C CA . CYS A 1 78 ? -11.612 5.384 1.062 1.00 93.94 78 CYS A CA 1
ATOM 614 C C . CYS A 1 78 ? -10.772 6.572 1.549 1.00 93.94 78 CYS A C 1
ATOM 616 O O . CYS A 1 78 ? -10.915 7.694 1.067 1.00 93.94 78 CYS A O 1
ATOM 618 N N . THR A 1 79 ? -9.888 6.333 2.519 1.00 94.50 79 THR A N 1
ATOM 619 C CA . THR A 1 79 ? -9.087 7.390 3.164 1.00 94.50 79 THR A CA 1
ATOM 620 C C . THR A 1 79 ? -7.656 7.467 2.650 1.00 94.50 79 THR A C 1
ATOM 622 O O . THR A 1 79 ? -7.080 8.550 2.631 1.00 94.50 79 THR A O 1
ATOM 625 N N . ARG A 1 80 ? -7.075 6.345 2.211 1.00 94.06 80 ARG A N 1
ATOM 626 C CA . ARG A 1 80 ? -5.729 6.295 1.631 1.00 94.06 80 ARG A CA 1
ATOM 627 C C . ARG A 1 80 ? -5.539 5.091 0.718 1.00 94.06 80 ARG A C 1
ATOM 629 O O . ARG A 1 80 ? -6.226 4.081 0.865 1.00 94.06 80 ARG A O 1
ATOM 636 N N . LEU A 1 81 ? -4.551 5.202 -0.155 1.00 95.06 81 LEU A N 1
ATOM 637 C CA . LEU A 1 81 ? -3.981 4.120 -0.941 1.00 95.06 81 LEU A CA 1
ATOM 638 C C . LEU A 1 81 ? -2.533 3.910 -0.486 1.00 95.06 81 LEU A C 1
ATOM 640 O O . LEU A 1 81 ? -1.789 4.874 -0.316 1.00 95.06 81 LEU A O 1
ATOM 644 N N . VAL A 1 82 ? -2.145 2.656 -0.280 1.00 94.56 82 VAL A N 1
ATOM 645 C CA . VAL A 1 82 ? -0.761 2.261 0.000 1.00 94.56 82 VAL A CA 1
ATOM 646 C C . VAL A 1 82 ? -0.432 1.120 -0.940 1.00 94.56 82 VAL A C 1
ATOM 648 O O . VAL A 1 82 ? -1.228 0.189 -1.071 1.00 94.56 82 VAL A O 1
ATOM 651 N N . TRP A 1 83 ? 0.709 1.204 -1.610 1.00 95.06 83 TRP A N 1
ATOM 652 C CA . TRP A 1 83 ? 1.162 0.164 -2.520 1.00 95.06 83 TRP A CA 1
ATOM 653 C C . TRP A 1 83 ? 2.671 0.012 -2.449 1.00 95.06 83 TRP A C 1
ATOM 655 O O . TRP A 1 83 ? 3.404 0.921 -2.063 1.00 95.06 83 TRP A O 1
ATOM 665 N N . THR A 1 84 ? 3.122 -1.165 -2.848 1.00 93.69 84 THR A N 1
ATOM 666 C CA . THR A 1 84 ? 4.532 -1.498 -2.977 1.00 93.69 84 THR A CA 1
ATOM 667 C C . THR A 1 84 ? 4.754 -2.110 -4.348 1.00 93.69 84 THR A C 1
ATOM 669 O O . THR A 1 84 ? 3.825 -2.600 -4.999 1.00 93.69 84 THR A O 1
ATOM 672 N N . THR A 1 85 ? 5.994 -2.061 -4.808 1.00 91.44 85 THR A N 1
ATOM 673 C CA . THR A 1 85 ? 6.443 -2.815 -5.974 1.00 91.44 85 THR A CA 1
ATOM 674 C C . THR A 1 85 ? 7.601 -3.693 -5.528 1.00 91.44 85 THR A C 1
ATOM 676 O O . THR A 1 85 ? 8.445 -3.274 -4.745 1.00 91.44 85 THR A O 1
ATOM 679 N N . GLN A 1 86 ? 7.610 -4.948 -5.962 1.00 89.88 86 GLN A N 1
ATOM 680 C CA . GLN A 1 86 ? 8.592 -5.934 -5.521 1.00 89.88 86 GLN A CA 1
ATOM 681 C C . GLN A 1 86 ? 9.034 -6.775 -6.713 1.00 89.88 86 GLN A C 1
ATOM 683 O O . GLN A 1 86 ? 8.226 -7.088 -7.592 1.00 89.88 86 GLN A O 1
ATOM 688 N N . ARG A 1 87 ? 10.319 -7.137 -6.752 1.00 86.44 87 ARG A N 1
ATOM 689 C CA . ARG A 1 87 ? 10.837 -8.072 -7.754 1.00 86.44 87 ARG A CA 1
ATOM 690 C C . ARG A 1 87 ? 10.307 -9.480 -7.487 1.00 86.44 87 ARG A C 1
ATOM 692 O O . ARG A 1 87 ? 10.093 -9.876 -6.345 1.00 86.44 87 ARG A O 1
ATOM 699 N N . THR A 1 88 ? 10.146 -10.269 -8.540 1.00 85.69 88 THR A N 1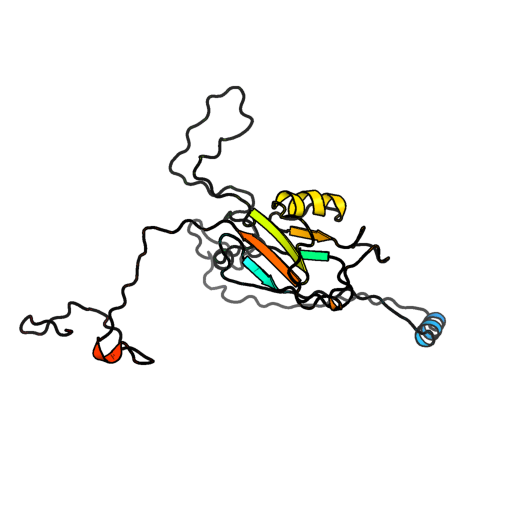
ATOM 700 C CA . THR A 1 88 ? 9.610 -11.634 -8.438 1.00 85.69 88 THR A CA 1
ATOM 701 C C . THR A 1 88 ? 10.584 -12.637 -7.814 1.00 85.69 88 THR A C 1
ATOM 703 O O . THR A 1 88 ? 10.149 -13.637 -7.254 1.00 85.69 88 THR A O 1
ATOM 706 N N . ASP A 1 89 ? 11.891 -12.380 -7.866 1.00 83.50 89 ASP A N 1
ATOM 707 C CA . ASP A 1 89 ? 12.943 -13.264 -7.352 1.00 83.50 89 ASP A CA 1
ATOM 708 C C . ASP A 1 89 ? 13.258 -13.062 -5.862 1.00 83.50 89 ASP A C 1
ATOM 710 O O . ASP A 1 89 ? 13.965 -13.864 -5.256 1.00 83.50 89 ASP A O 1
ATOM 714 N N . VAL A 1 90 ? 12.693 -12.030 -5.235 1.00 83.00 90 VAL A N 1
ATOM 715 C CA . VAL A 1 90 ? 12.887 -11.726 -3.809 1.00 83.00 90 VAL A CA 1
ATOM 716 C C . VAL A 1 90 ? 12.461 -12.887 -2.902 1.00 83.00 90 VAL A C 1
ATOM 718 O O . VAL A 1 90 ? 13.098 -13.139 -1.878 1.00 83.00 90 VAL A O 1
ATOM 721 N N . PHE A 1 91 ? 11.444 -13.649 -3.312 1.00 78.56 91 PHE A N 1
ATOM 722 C CA . PHE A 1 91 ? 10.996 -14.849 -2.604 1.00 78.56 91 PHE A CA 1
ATOM 723 C C . PHE A 1 91 ? 12.063 -15.948 -2.560 1.00 78.56 91 PHE A C 1
ATOM 725 O O . PHE A 1 91 ? 12.195 -16.621 -1.542 1.00 78.56 91 PHE A O 1
ATOM 732 N N . ALA A 1 92 ? 12.851 -16.107 -3.628 1.00 79.75 92 ALA A N 1
ATOM 733 C CA . ALA A 1 92 ? 13.935 -17.088 -3.669 1.00 79.75 92 ALA A CA 1
ATOM 734 C C . ALA A 1 92 ? 15.104 -16.695 -2.749 1.00 79.75 92 ALA A C 1
ATOM 736 O O . ALA A 1 92 ? 15.811 -17.562 -2.248 1.00 79.75 92 ALA A O 1
ATOM 737 N N . ASN A 1 93 ? 15.262 -15.395 -2.485 1.00 74.25 93 ASN A N 1
ATOM 738 C CA . ASN A 1 93 ? 16.344 -14.833 -1.677 1.00 74.25 93 ASN A CA 1
ATOM 739 C C . ASN A 1 93 ? 15.937 -14.534 -0.219 1.00 74.25 93 ASN A C 1
ATOM 741 O O . ASN A 1 93 ? 16.648 -13.810 0.473 1.00 74.25 93 ASN A O 1
ATOM 745 N N . ASN A 1 94 ? 14.791 -15.043 0.259 1.00 75.25 94 ASN A N 1
ATOM 746 C CA . ASN A 1 94 ? 14.272 -14.792 1.617 1.00 75.25 94 ASN A CA 1
ATOM 747 C C . ASN A 1 94 ? 14.114 -13.288 1.964 1.00 75.25 94 ASN A C 1
ATOM 749 O O . ASN A 1 94 ? 14.219 -12.873 3.118 1.00 75.25 94 ASN A O 1
ATOM 753 N N . GLY A 1 95 ? 13.867 -12.445 0.958 1.00 79.50 95 GLY A N 1
ATOM 754 C CA . GLY A 1 95 ? 13.832 -10.988 1.100 1.00 79.50 95 GLY A CA 1
ATOM 755 C C . GLY A 1 95 ? 12.429 -10.406 1.266 1.00 79.50 95 GLY A C 1
ATOM 756 O O . GLY A 1 95 ? 12.165 -9.353 0.705 1.00 79.50 95 GLY A O 1
ATOM 757 N N . PHE A 1 96 ? 11.514 -11.061 1.987 1.00 82.75 96 PHE A N 1
ATOM 758 C CA . PHE A 1 96 ? 10.079 -10.710 2.011 1.00 82.75 96 PHE A CA 1
ATOM 759 C C . PHE A 1 96 ? 9.767 -9.216 2.226 1.00 82.75 96 PHE A C 1
ATOM 761 O O . PHE A 1 96 ? 8.853 -8.693 1.592 1.00 82.75 96 PHE A O 1
ATOM 768 N N . ASP A 1 97 ? 10.561 -8.531 3.053 1.00 86.06 97 ASP A N 1
ATOM 769 C CA . ASP A 1 97 ? 10.386 -7.112 3.400 1.00 86.06 97 AS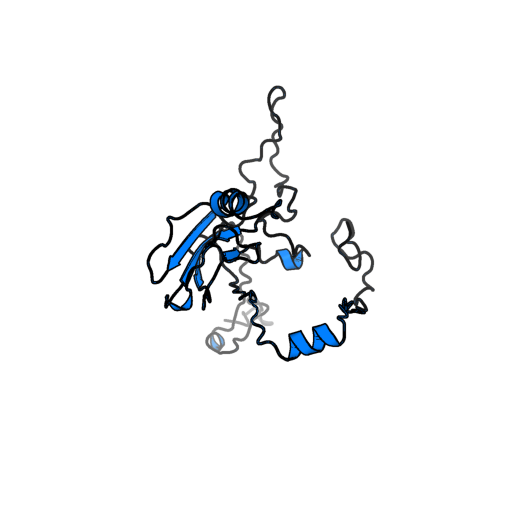P A CA 1
ATOM 770 C C . ASP A 1 97 ? 11.162 -6.147 2.476 1.00 86.06 97 ASP A C 1
ATOM 772 O O . ASP A 1 97 ? 11.273 -4.956 2.764 1.00 86.06 97 ASP A O 1
ATOM 776 N N . ASN A 1 98 ? 11.751 -6.647 1.388 1.00 87.62 98 ASN A N 1
ATOM 777 C CA . ASN A 1 98 ? 12.507 -5.854 0.428 1.00 87.62 98 ASN A CA 1
ATOM 778 C C . ASN A 1 98 ? 11.620 -5.444 -0.755 1.00 87.62 98 ASN A C 1
ATOM 780 O O . ASN A 1 98 ? 11.273 -6.272 -1.599 1.00 87.62 98 ASN A O 1
ATOM 784 N N . TYR A 1 99 ? 11.294 -4.153 -0.823 1.00 90.38 99 TYR A N 1
ATOM 785 C CA . TYR A 1 99 ? 10.516 -3.529 -1.905 1.00 90.38 99 TYR A CA 1
ATOM 786 C C . TYR A 1 99 ? 11.393 -2.722 -2.876 1.00 90.38 99 TYR A C 1
ATOM 788 O O . TYR A 1 99 ? 10.909 -1.946 -3.699 1.00 90.38 99 TYR A O 1
ATOM 796 N N . THR A 1 100 ? 12.709 -2.884 -2.773 1.00 88.19 100 THR A N 1
ATOM 797 C CA . THR A 1 100 ? 13.679 -2.219 -3.638 1.00 88.19 100 THR A CA 1
ATOM 798 C C . THR A 1 100 ? 14.162 -3.169 -4.724 1.00 88.19 100 THR A C 1
ATOM 800 O O . THR A 1 100 ? 13.970 -4.385 -4.681 1.00 88.19 100 THR A O 1
ATOM 803 N N . ASN A 1 101 ? 14.810 -2.602 -5.729 1.00 84.75 101 ASN A N 1
ATOM 804 C CA . ASN A 1 101 ? 15.411 -3.346 -6.815 1.00 84.75 101 ASN A CA 1
ATOM 805 C C . ASN A 1 101 ? 16.791 -3.914 -6.439 1.00 84.75 101 ASN A C 1
ATOM 807 O O . ASN A 1 101 ? 17.385 -4.652 -7.221 1.00 84.75 101 ASN A O 1
ATOM 811 N N . PHE A 1 102 ? 17.333 -3.578 -5.268 1.00 82.44 102 PHE A N 1
ATOM 812 C CA . PHE A 1 102 ? 18.571 -4.174 -4.774 1.00 82.44 102 PHE A CA 1
ATOM 813 C C . PHE A 1 102 ? 18.295 -5.517 -4.116 1.00 82.44 102 PHE A C 1
ATOM 815 O O . PHE A 1 102 ? 17.263 -5.689 -3.482 1.00 82.44 102 PHE A O 1
ATOM 822 N N . LEU A 1 103 ? 19.218 -6.474 -4.255 1.00 74.88 103 LEU A N 1
ATOM 823 C CA . LEU A 1 103 ? 19.136 -7.739 -3.513 1.00 74.88 103 LEU A CA 1
ATOM 824 C C . LEU A 1 103 ? 19.275 -7.487 -2.005 1.00 74.88 103 LEU A C 1
ATOM 826 O O . LEU A 1 103 ? 18.560 -8.087 -1.206 1.00 74.88 103 LEU A O 1
ATOM 830 N N . GLU A 1 104 ? 20.123 -6.526 -1.639 1.00 73.12 104 GLU A N 1
ATOM 831 C CA . GLU A 1 104 ? 20.303 -6.041 -0.276 1.00 73.12 104 GLU A CA 1
ATOM 832 C C . GLU A 1 104 ? 19.768 -4.601 -0.166 1.00 73.12 104 GLU A C 1
ATOM 834 O O . GLU A 1 104 ? 20.294 -3.706 -0.823 1.00 73.12 104 GLU A O 1
ATOM 839 N N . PRO A 1 105 ? 18.745 -4.317 0.662 1.00 68.44 105 PRO A N 1
ATOM 840 C CA . PRO A 1 105 ? 18.095 -2.997 0.695 1.00 68.44 105 PRO A CA 1
ATOM 841 C C . PRO A 1 105 ? 19.033 -1.816 1.000 1.00 68.44 105 PRO A C 1
ATOM 843 O O . PRO A 1 105 ? 18.799 -0.687 0.558 1.00 68.44 105 PRO A O 1
ATOM 846 N N . TYR A 1 106 ? 20.091 -2.072 1.774 1.00 69.06 106 TYR A N 1
ATOM 847 C CA . TYR A 1 106 ? 21.020 -1.056 2.278 1.00 69.06 106 TYR A CA 1
ATOM 848 C C . TYR A 1 106 ? 22.312 -0.944 1.465 1.00 69.06 106 TYR A C 1
ATOM 850 O O . TYR A 1 106 ? 23.086 -0.016 1.696 1.00 69.06 106 TYR A O 1
ATOM 858 N N . LEU A 1 107 ? 22.551 -1.860 0.523 1.00 66.00 107 LEU A N 1
ATOM 859 C CA . LEU A 1 107 ? 23.782 -1.915 -0.256 1.00 66.00 107 LEU A CA 1
ATOM 860 C C . LEU A 1 107 ? 23.450 -1.973 -1.752 1.00 66.00 107 LEU A C 1
ATOM 862 O O . LEU A 1 107 ? 22.646 -2.801 -2.180 1.00 66.00 107 LEU A O 1
ATOM 866 N N . PRO A 1 108 ? 24.038 -1.095 -2.582 1.00 63.31 108 PRO A N 1
ATOM 867 C CA . PRO A 1 108 ? 23.825 -1.170 -4.017 1.00 63.31 108 PRO A CA 1
ATOM 868 C C . PRO A 1 108 ? 24.370 -2.483 -4.574 1.00 63.31 108 PRO A C 1
ATOM 870 O O . PRO A 1 108 ? 25.443 -2.933 -4.180 1.00 63.31 108 PRO A O 1
ATOM 873 N N . THR A 1 109 ? 23.662 -3.074 -5.538 1.00 58.03 109 THR A N 1
ATOM 874 C CA . THR A 1 109 ? 24.180 -4.231 -6.278 1.00 58.03 109 THR A CA 1
ATOM 875 C C . THR A 1 109 ? 25.388 -3.780 -7.093 1.00 58.03 109 THR A C 1
ATOM 877 O O . THR A 1 109 ? 25.241 -3.095 -8.110 1.00 58.03 109 THR A O 1
ATOM 880 N N . LEU A 1 110 ? 26.585 -4.113 -6.622 1.00 55.31 110 LEU A N 1
ATOM 881 C CA . LEU A 1 110 ? 27.827 -3.752 -7.286 1.00 55.31 110 LEU A CA 1
ATOM 882 C C . LEU A 1 110 ? 28.099 -4.739 -8.423 1.00 55.31 110 LEU A C 1
ATOM 884 O O . LEU A 1 110 ? 28.306 -5.929 -8.193 1.00 55.31 110 LEU A O 1
ATOM 888 N N . ASN A 1 111 ? 28.141 -4.245 -9.660 1.00 54.44 111 ASN A N 1
ATOM 889 C CA . ASN A 1 111 ? 28.760 -4.988 -10.751 1.00 54.44 111 ASN A CA 1
ATOM 890 C C . ASN A 1 111 ? 30.279 -4.916 -10.544 1.00 54.44 111 ASN A C 1
ATOM 892 O O . ASN A 1 111 ? 30.897 -3.882 -10.784 1.00 54.44 111 ASN A O 1
ATOM 896 N N . ASN A 1 112 ? 30.871 -6.006 -10.054 1.00 52.03 112 ASN A N 1
ATOM 897 C CA . ASN A 1 112 ? 32.254 -6.092 -9.560 1.00 52.03 112 ASN A CA 1
ATOM 898 C C . ASN A 1 112 ? 33.367 -5.873 -10.616 1.00 52.03 112 ASN A C 1
ATOM 900 O O . ASN A 1 112 ? 34.522 -6.206 -10.367 1.00 52.03 112 ASN A O 1
ATOM 904 N N . SER A 1 113 ? 33.056 -5.349 -11.803 1.00 54.88 113 SER A N 1
ATOM 905 C CA . SER A 1 113 ? 33.963 -5.330 -12.958 1.00 54.88 113 SER A CA 1
ATOM 906 C C . SER A 1 113 ? 34.475 -3.947 -13.388 1.00 54.88 113 SER A C 1
ATOM 908 O O . SER A 1 113 ? 35.319 -3.892 -14.283 1.00 54.88 113 SER A O 1
ATOM 910 N N . GLN A 1 114 ? 34.026 -2.833 -12.793 1.00 50.84 114 GLN A N 1
ATOM 911 C CA . GLN A 1 114 ? 34.441 -1.479 -13.209 1.00 50.84 114 GLN A CA 1
ATOM 912 C C . GLN A 1 114 ? 34.346 -0.453 -12.052 1.00 50.84 114 GLN A C 1
ATOM 914 O O . GLN A 1 114 ? 33.482 0.420 -12.068 1.00 50.84 114 GLN A O 1
ATOM 919 N N . PHE A 1 115 ? 35.209 -0.533 -11.034 1.00 55.25 115 PHE A N 1
ATOM 920 C CA . PHE A 1 115 ? 35.379 0.569 -10.072 1.00 55.25 115 PHE A CA 1
ATOM 921 C C . PHE A 1 115 ? 36.634 1.368 -10.408 1.00 55.25 115 PHE A C 1
ATOM 923 O O . PHE A 1 115 ? 37.750 0.890 -10.210 1.00 55.25 115 PHE A O 1
ATOM 930 N N . THR A 1 116 ? 36.463 2.599 -10.884 1.00 51.06 116 THR A N 1
ATOM 931 C CA . THR A 1 116 ? 37.536 3.598 -10.926 1.00 51.06 116 THR A CA 1
ATOM 932 C C . THR A 1 116 ? 37.509 4.409 -9.629 1.00 51.06 116 THR A C 1
ATOM 934 O O . THR A 1 116 ? 36.515 5.085 -9.364 1.00 51.06 116 THR A O 1
ATOM 937 N N . PRO A 1 117 ? 38.554 4.359 -8.784 1.00 49.06 117 PRO A N 1
ATOM 938 C CA . PRO A 1 117 ? 38.621 5.203 -7.597 1.00 49.06 117 PRO A CA 1
ATOM 939 C C . PRO A 1 117 ? 38.719 6.680 -8.008 1.00 49.06 117 PRO A C 1
ATOM 941 O O . PRO A 1 117 ? 39.596 7.049 -8.788 1.00 49.06 117 PRO A O 1
ATOM 944 N N . ILE A 1 118 ? 37.839 7.534 -7.474 1.00 54.06 118 ILE A N 1
ATOM 945 C CA . ILE A 1 118 ? 37.919 8.987 -7.683 1.00 54.06 118 ILE A CA 1
ATOM 946 C C . ILE A 1 118 ? 39.176 9.525 -6.987 1.00 54.06 118 ILE A C 1
ATOM 948 O O . ILE A 1 118 ? 39.486 9.163 -5.847 1.00 54.06 118 ILE A O 1
ATOM 952 N N . THR A 1 119 ? 39.878 10.441 -7.647 1.00 52.59 119 THR A N 1
ATOM 953 C CA . THR A 1 119 ? 40.968 11.226 -7.068 1.00 52.59 119 THR A CA 1
ATOM 954 C C . THR A 1 119 ? 40.471 11.997 -5.834 1.00 52.59 119 THR A C 1
ATOM 956 O O . THR A 1 119 ? 39.611 12.875 -5.930 1.00 52.59 119 THR A O 1
ATOM 959 N N . LYS A 1 120 ? 41.035 11.665 -4.663 1.00 55.22 120 LYS A N 1
ATOM 960 C CA . LYS A 1 120 ? 40.930 12.403 -3.387 1.00 55.22 120 LYS A CA 1
ATOM 961 C C . LYS A 1 120 ? 41.092 13.902 -3.667 1.00 55.22 120 LYS A C 1
ATOM 963 O O . LYS A 1 120 ? 42.098 14.269 -4.255 1.00 55.22 120 LYS A O 1
ATOM 968 N N . ILE A 1 121 ? 40.113 14.763 -3.380 1.00 55.12 121 ILE A N 1
ATOM 969 C CA . ILE A 1 121 ? 40.194 15.779 -2.301 1.00 55.12 121 ILE A CA 1
ATOM 970 C C . ILE A 1 121 ? 38.801 16.387 -1.968 1.00 55.12 121 ILE A C 1
ATOM 972 O O . ILE A 1 121 ? 38.656 16.984 -0.907 1.00 55.12 121 ILE A O 1
ATOM 976 N N . TYR A 1 122 ? 37.747 16.188 -2.779 1.00 50.41 122 TYR A N 1
ATOM 977 C CA . TYR A 1 122 ? 36.422 16.809 -2.541 1.00 50.41 122 TYR A CA 1
ATOM 978 C C . TYR A 1 122 ? 35.209 15.864 -2.625 1.00 50.41 122 TYR A C 1
ATOM 980 O O . TYR A 1 122 ? 34.078 16.339 -2.663 1.00 50.41 122 TYR A O 1
ATOM 988 N N . SER A 1 123 ? 35.402 14.541 -2.653 1.00 57.47 123 SER A N 1
ATOM 989 C CA . SER A 1 123 ? 34.268 13.608 -2.715 1.00 57.47 123 SER A CA 1
ATOM 990 C C . SER A 1 123 ? 33.868 13.107 -1.329 1.00 57.47 123 SER A C 1
ATOM 992 O O . SER A 1 123 ? 34.690 12.539 -0.611 1.00 57.47 123 SER A O 1
ATOM 994 N N . SER A 1 124 ? 32.594 13.277 -0.971 1.00 50.25 124 SER A N 1
ATOM 995 C CA . SER A 1 124 ? 31.969 12.695 0.224 1.00 50.25 124 SER A CA 1
ATOM 996 C C . SER A 1 124 ? 31.391 11.289 -0.014 1.00 50.25 124 SER A C 1
ATOM 998 O O . SER A 1 124 ? 30.669 10.776 0.840 1.00 50.25 124 SER A O 1
ATOM 1000 N N . GLY A 1 125 ? 31.708 10.637 -1.141 1.00 54.22 125 GLY A N 1
ATOM 1001 C CA . GLY A 1 125 ? 31.224 9.289 -1.451 1.00 54.22 125 GLY A CA 1
ATOM 1002 C C . GLY A 1 125 ? 31.965 8.582 -2.592 1.00 54.22 125 GLY A C 1
ATOM 1003 O O . GLY A 1 125 ? 32.809 9.162 -3.277 1.00 54.22 125 GLY A O 1
ATOM 1004 N N . LEU A 1 126 ? 31.653 7.299 -2.781 1.00 53.94 126 LEU A N 1
ATOM 1005 C CA . LEU A 1 126 ? 32.064 6.518 -3.951 1.00 53.94 126 LEU A CA 1
ATOM 1006 C C . LEU A 1 126 ? 31.143 6.872 -5.131 1.00 53.94 126 LEU A C 1
ATOM 1008 O O . LEU A 1 126 ? 29.925 6.900 -4.961 1.00 53.94 126 LEU A O 1
ATOM 1012 N N . GLU A 1 127 ? 31.699 7.136 -6.315 1.00 52.22 127 GLU A N 1
ATOM 1013 C CA . GLU A 1 127 ? 30.903 7.304 -7.537 1.00 52.22 127 GLU A CA 1
ATOM 1014 C C . GLU A 1 127 ? 30.277 5.956 -7.896 1.00 52.22 127 GLU A C 1
ATOM 1016 O O . GLU A 1 127 ? 30.967 4.942 -8.031 1.00 52.22 127 GLU A O 1
ATOM 1021 N N . GLN A 1 128 ? 28.952 5.932 -8.018 1.00 54.09 128 GLN A N 1
ATOM 1022 C CA . GLN A 1 128 ? 28.256 4.790 -8.590 1.00 54.09 128 GLN A CA 1
ATOM 1023 C C . GLN A 1 128 ? 28.563 4.756 -10.087 1.00 54.09 128 GLN A C 1
ATOM 1025 O O . GLN A 1 128 ? 28.251 5.708 -10.798 1.00 54.09 128 GLN A O 1
ATOM 1030 N N . GLY A 1 129 ? 29.160 3.666 -10.575 1.00 56.22 129 GLY A N 1
ATOM 1031 C CA . GLY A 1 129 ? 29.361 3.482 -12.011 1.00 56.22 129 GLY A CA 1
ATOM 1032 C C . GLY A 1 129 ? 28.035 3.574 -12.774 1.00 56.22 129 GLY A C 1
ATOM 1033 O O . GLY A 1 129 ? 26.974 3.230 -12.254 1.00 56.22 129 GLY A O 1
ATOM 1034 N N . THR A 1 130 ? 28.086 3.975 -14.042 1.00 53.34 130 THR A N 1
ATOM 1035 C CA . THR A 1 130 ? 26.916 4.167 -14.927 1.00 53.34 130 THR A CA 1
ATOM 1036 C C . THR A 1 130 ? 26.083 2.888 -15.160 1.00 53.34 130 THR A C 1
ATOM 1038 O O . THR A 1 130 ? 25.039 2.942 -15.800 1.00 53.34 130 THR A O 1
ATOM 1041 N N . ASN A 1 131 ? 26.530 1.744 -14.625 1.00 55.31 131 ASN A N 1
ATOM 1042 C CA . ASN A 1 131 ? 25.926 0.414 -14.735 1.00 55.31 131 ASN A CA 1
ATOM 1043 C C . ASN A 1 131 ? 25.310 -0.086 -13.416 1.00 55.31 131 ASN A C 1
ATOM 1045 O O . ASN A 1 131 ? 25.231 -1.300 -13.207 1.00 55.31 131 ASN A O 1
ATOM 1049 N N . VAL A 1 132 ? 24.938 0.803 -12.491 1.00 59.03 132 VAL A N 1
ATOM 1050 C CA . VAL A 1 132 ? 24.233 0.394 -11.270 1.00 59.03 132 VAL A CA 1
ATOM 1051 C C . VAL A 1 132 ? 22.729 0.522 -11.463 1.00 59.03 132 VAL A C 1
ATOM 1053 O O . VAL A 1 132 ? 22.222 1.537 -11.938 1.00 59.03 132 VAL A O 1
ATOM 1056 N N . SER A 1 133 ? 22.018 -0.553 -11.120 1.00 66.94 133 SER A N 1
ATOM 1057 C CA . SER A 1 133 ? 20.560 -0.589 -11.161 1.00 66.94 133 SER A CA 1
ATOM 1058 C C . SER A 1 133 ? 19.982 0.515 -10.270 1.00 66.94 133 SER A C 1
ATOM 1060 O O . SER A 1 133 ? 20.517 0.791 -9.198 1.00 66.94 133 SER A O 1
ATOM 1062 N N . GLN A 1 134 ? 18.891 1.163 -10.677 1.00 78.75 134 GLN A N 1
ATOM 1063 C CA . GLN A 1 134 ? 18.226 2.123 -9.792 1.00 78.75 134 GLN A CA 1
ATOM 1064 C C . GLN A 1 134 ? 17.623 1.382 -8.595 1.00 78.75 134 GLN A C 1
ATOM 1066 O O . GLN A 1 134 ? 17.023 0.323 -8.780 1.00 78.75 134 GLN A O 1
ATOM 1071 N N . LYS A 1 135 ? 17.783 1.934 -7.382 1.00 83.88 135 LYS A N 1
ATOM 1072 C CA . LYS A 1 135 ? 17.292 1.324 -6.133 1.00 83.88 135 LYS A CA 1
ATOM 1073 C C . LYS A 1 135 ? 15.777 1.130 -6.146 1.00 83.88 135 LYS A C 1
ATOM 1075 O O . LYS A 1 135 ? 15.290 0.108 -5.685 1.00 83.88 135 LYS A O 1
ATOM 1080 N N . ASP A 1 136 ? 15.027 2.098 -6.654 1.00 88.25 136 ASP A N 1
ATOM 1081 C CA . ASP A 1 136 ? 13.567 2.054 -6.651 1.00 88.25 136 ASP A CA 1
ATOM 1082 C C . ASP A 1 136 ? 13.006 1.270 -7.837 1.00 88.25 136 ASP A C 1
ATOM 1084 O O . ASP A 1 136 ? 13.416 1.457 -8.982 1.00 88.25 136 ASP A O 1
ATOM 1088 N N . CYS A 1 137 ? 12.005 0.435 -7.564 1.00 89.38 137 CYS A N 1
ATOM 1089 C CA . CYS A 1 137 ? 11.274 -0.294 -8.596 1.00 89.38 137 CYS A CA 1
ATOM 1090 C C . CYS A 1 137 ? 10.274 0.605 -9.347 1.00 89.38 137 CYS A C 1
ATOM 1092 O O . CYS A 1 137 ? 10.019 0.385 -10.531 1.00 89.38 137 CYS A O 1
ATOM 1094 N N . LEU A 1 138 ? 9.687 1.602 -8.672 1.00 93.12 138 LEU A N 1
ATOM 1095 C CA . LEU A 1 138 ? 8.726 2.546 -9.253 1.00 93.12 138 LEU A CA 1
ATOM 1096 C C . LEU A 1 138 ? 9.441 3.757 -9.870 1.00 93.12 138 LEU A C 1
ATOM 1098 O O . LEU A 1 138 ? 10.288 4.374 -9.227 1.00 93.12 138 LEU A O 1
ATOM 1102 N N . VAL A 1 139 ? 9.034 4.144 -11.079 1.00 93.50 139 VAL A N 1
ATOM 1103 C CA . VAL A 1 139 ? 9.456 5.391 -11.740 1.00 93.50 139 VAL A CA 1
ATOM 1104 C C . VAL A 1 139 ? 8.465 6.506 -11.422 1.00 93.50 139 VAL A C 1
ATOM 1106 O O . VAL A 1 139 ? 8.804 7.531 -10.823 1.00 93.50 139 VAL A O 1
ATOM 1109 N N . ASP A 1 140 ? 7.210 6.270 -11.791 1.00 95.81 140 ASP A N 1
ATOM 1110 C CA . ASP A 1 140 ? 6.101 7.197 -11.652 1.00 95.81 140 ASP A CA 1
ATOM 1111 C C . ASP A 1 140 ? 4.778 6.450 -11.462 1.00 95.81 140 ASP A C 1
ATOM 1113 O O . ASP A 1 140 ? 4.660 5.250 -11.733 1.00 95.81 140 ASP A O 1
ATOM 1117 N N . ALA A 1 141 ? 3.788 7.172 -10.944 1.00 97.00 141 ALA A N 1
ATOM 1118 C CA . ALA A 1 141 ? 2.427 6.683 -10.822 1.00 97.00 141 ALA A CA 1
ATOM 1119 C C . ALA A 1 141 ? 1.410 7.786 -11.131 1.00 97.00 141 ALA A C 1
ATOM 1121 O O . ALA A 1 141 ? 1.703 8.983 -11.072 1.00 97.00 141 ALA A O 1
ATOM 1122 N N . THR A 1 142 ? 0.202 7.370 -11.502 1.00 97.12 142 THR A N 1
ATOM 1123 C CA . THR A 1 142 ? -0.951 8.241 -11.746 1.00 97.12 142 THR A CA 1
ATOM 1124 C C . THR A 1 142 ? -2.223 7.551 -11.278 1.00 97.12 142 THR A C 1
ATOM 1126 O O . THR A 1 142 ? -2.450 6.379 -11.578 1.00 97.12 142 THR A O 1
ATOM 1129 N N . LEU A 1 143 ? -3.076 8.290 -10.571 1.00 96.62 143 LEU A N 1
ATOM 1130 C CA . LEU A 1 143 ? -4.397 7.820 -10.168 1.00 96.62 143 LEU A CA 1
ATOM 1131 C C . LEU A 1 143 ? -5.450 8.276 -11.183 1.00 96.62 143 LEU A C 1
ATOM 1133 O O . LEU A 1 143 ? -5.524 9.463 -11.512 1.00 96.62 143 LEU A O 1
ATOM 1137 N N . ILE A 1 144 ? -6.270 7.343 -11.660 1.00 96.38 144 ILE A N 1
ATOM 1138 C CA . ILE A 1 144 ? -7.260 7.573 -12.715 1.00 96.38 144 ILE A CA 1
ATOM 1139 C C . ILE A 1 144 ? -8.631 7.111 -12.219 1.00 96.38 144 ILE A C 1
ATOM 1141 O O . ILE A 1 144 ? -8.790 5.957 -11.820 1.00 96.38 144 ILE A O 1
ATOM 1145 N N . PHE A 1 145 ? -9.621 8.000 -12.266 1.00 96.19 145 PHE A N 1
ATOM 1146 C CA . PHE A 1 145 ? -11.015 7.724 -11.916 1.00 96.19 145 PHE A CA 1
ATOM 1147 C C . PHE A 1 145 ? -11.891 7.892 -13.156 1.00 96.19 145 PHE A C 1
ATOM 1149 O O . PHE A 1 145 ? -11.873 8.950 -13.778 1.00 96.19 145 PHE A O 1
ATOM 1156 N N . ASP A 1 146 ? -12.620 6.844 -13.541 1.00 95.00 146 ASP A N 1
ATOM 1157 C CA . ASP A 1 146 ? -13.515 6.816 -14.708 1.00 95.00 146 ASP A CA 1
ATOM 1158 C C . ASP A 1 146 ? -12.875 7.364 -16.000 1.00 95.00 146 ASP A C 1
ATOM 1160 O O . ASP A 1 146 ? -13.501 8.043 -16.809 1.00 95.00 146 ASP A O 1
ATOM 1164 N N . GLY A 1 147 ? -11.587 7.064 -16.197 1.00 93.12 147 GLY A N 1
ATOM 1165 C CA . GLY A 1 147 ? -10.809 7.496 -17.364 1.00 93.12 147 GLY A CA 1
ATOM 1166 C C . GLY A 1 147 ? -10.218 8.907 -17.268 1.00 93.12 147 GLY A C 1
ATOM 1167 O O . GLY A 1 147 ? -9.402 9.268 -18.114 1.00 93.12 147 GLY A O 1
ATOM 1168 N N . ALA A 1 148 ? -10.553 9.682 -16.234 1.00 95.69 148 ALA A N 1
ATOM 1169 C CA . ALA A 1 148 ? -9.962 10.988 -15.969 1.00 95.69 148 ALA A CA 1
ATOM 1170 C C . ALA A 1 148 ? -8.822 10.892 -14.944 1.00 95.69 148 ALA A C 1
ATOM 1172 O O . ALA A 1 148 ? -8.946 10.262 -13.891 1.00 95.69 148 ALA A O 1
ATOM 1173 N N . ASN A 1 149 ? -7.704 11.561 -15.229 1.00 96.19 149 ASN A N 1
ATOM 1174 C CA . ASN A 1 149 ? -6.586 11.649 -14.294 1.00 96.19 149 ASN A CA 1
ATOM 1175 C C . ASN A 1 149 ? -6.994 12.494 -13.082 1.00 96.19 149 ASN A C 1
ATOM 1177 O O . ASN A 1 149 ? -7.268 13.688 -13.213 1.00 96.19 149 ASN A O 1
ATOM 11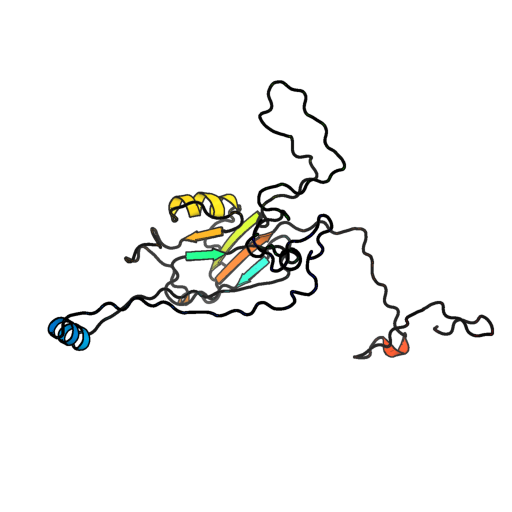81 N N . ARG A 1 150 ? -6.998 11.891 -11.890 1.00 93.75 150 ARG A N 1
ATOM 1182 C CA . ARG A 1 150 ? -7.279 12.602 -10.635 1.00 93.75 150 ARG A CA 1
ATOM 1183 C C . ARG A 1 150 ? -6.150 13.563 -10.273 1.00 93.75 150 ARG A C 1
ATOM 1185 O O . ARG A 1 150 ? -6.398 14.607 -9.668 1.00 93.75 150 ARG A O 1
ATOM 1192 N N . GLU A 1 151 ? -4.924 13.200 -10.627 1.00 92.81 151 GLU A N 1
ATOM 1193 C CA . GLU A 1 151 ? -3.735 14.038 -10.527 1.00 92.81 151 GLU A CA 1
ATOM 1194 C C . GLU A 1 151 ? -2.852 13.847 -11.757 1.00 92.81 151 GLU A C 1
ATOM 1196 O O . GLU A 1 151 ? -2.941 12.837 -12.453 1.00 92.81 151 GLU A O 1
ATOM 1201 N N . GLN A 1 152 ? -1.985 14.822 -12.026 1.00 95.56 152 GLN A N 1
ATOM 1202 C CA . GLN A 1 152 ? -0.926 14.655 -13.019 1.00 95.56 152 GLN A CA 1
ATOM 1203 C C . GLN A 1 152 ? 0.024 13.536 -12.590 1.00 95.56 152 GLN A C 1
ATOM 1205 O O . GLN A 1 152 ? 0.229 13.335 -11.394 1.00 95.56 152 GLN A O 1
ATOM 1210 N N . THR A 1 153 ? 0.653 12.873 -13.556 1.00 96.25 153 THR A N 1
ATOM 1211 C CA . THR A 1 153 ? 1.687 11.870 -13.293 1.00 96.25 153 THR A CA 1
ATOM 1212 C C . THR A 1 153 ? 2.771 12.441 -12.387 1.00 96.25 153 THR A C 1
ATOM 1214 O O . THR A 1 153 ? 3.345 13.496 -12.675 1.00 96.25 153 THR A O 1
ATOM 1217 N N . LYS A 1 154 ? 3.029 11.762 -11.268 1.00 97.00 154 LYS A N 1
ATOM 1218 C CA . LYS A 1 154 ? 4.076 12.135 -10.317 1.00 97.00 154 LYS A CA 1
ATOM 1219 C C . LYS A 1 154 ? 5.130 11.046 -10.247 1.00 97.00 154 LYS A C 1
ATOM 1221 O O . LYS A 1 154 ? 4.827 9.859 -10.322 1.00 97.00 154 LYS A O 1
ATOM 1226 N N . THR A 1 155 ? 6.375 11.471 -10.075 1.00 96.19 155 THR A N 1
ATOM 1227 C CA . THR A 1 155 ? 7.499 10.565 -9.850 1.00 96.19 155 THR A CA 1
ATOM 1228 C C . THR A 1 155 ? 7.408 9.925 -8.470 1.00 96.19 155 THR A C 1
ATOM 1230 O O . THR A 1 155 ? 6.737 10.436 -7.567 1.00 96.19 155 THR A O 1
ATOM 1233 N N . LYS A 1 156 ? 8.137 8.825 -8.280 1.00 93.62 156 LYS A N 1
ATOM 1234 C CA . LYS A 1 156 ? 8.189 8.081 -7.016 1.00 93.62 156 LYS A CA 1
ATOM 1235 C C . LYS A 1 156 ? 8.444 8.962 -5.782 1.00 93.62 156 LYS A C 1
ATOM 1237 O O . LYS A 1 156 ? 7.803 8.761 -4.756 1.00 93.62 156 LYS A O 1
ATOM 1242 N N . SER A 1 157 ? 9.273 10.006 -5.896 1.00 93.25 157 SER A N 1
ATOM 1243 C CA . SER A 1 157 ? 9.592 10.936 -4.799 1.00 93.25 157 SER A CA 1
ATOM 1244 C C . SER A 1 157 ? 8.369 11.655 -4.223 1.00 93.25 157 SER A C 1
ATOM 1246 O O . SER A 1 157 ? 8.361 12.016 -3.050 1.00 93.25 157 SER A O 1
ATOM 1248 N N . PHE A 1 158 ? 7.317 11.869 -5.015 1.00 95.56 158 PHE A N 1
ATOM 1249 C CA . PHE A 1 158 ? 6.080 12.459 -4.508 1.00 95.56 158 PHE A CA 1
ATOM 1250 C C . PHE A 1 158 ? 5.365 11.520 -3.530 1.00 95.56 158 PHE A C 1
ATOM 1252 O O . PHE A 1 158 ? 4.952 11.955 -2.458 1.00 95.56 158 PHE A O 1
ATOM 1259 N N . TYR A 1 159 ? 5.242 10.242 -3.887 1.00 95.44 159 TYR A N 1
ATOM 1260 C CA . TYR A 1 159 ? 4.520 9.240 -3.097 1.00 95.44 159 TYR A CA 1
ATOM 1261 C C . TYR A 1 159 ? 5.339 8.687 -1.927 1.00 95.44 159 TYR A C 1
ATOM 1263 O O . TYR A 1 159 ? 4.775 8.283 -0.916 1.00 95.44 159 TYR A O 1
ATOM 1271 N N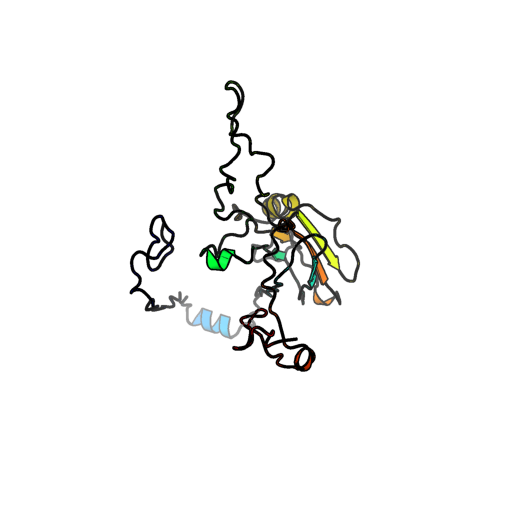 . ASP A 1 160 ? 6.661 8.676 -2.073 1.00 93.38 160 ASP A N 1
ATOM 1272 C CA . ASP A 1 160 ? 7.607 8.178 -1.075 1.00 93.38 160 ASP A CA 1
ATOM 1273 C C . ASP A 1 160 ? 8.023 9.264 -0.070 1.00 93.38 160 ASP A C 1
ATOM 1275 O O . ASP A 1 160 ? 8.001 9.052 1.136 1.00 93.38 160 ASP A O 1
ATOM 1279 N N . LEU A 1 161 ? 8.343 10.475 -0.536 1.00 91.88 161 LEU A N 1
ATOM 1280 C CA . LEU A 1 161 ? 8.837 11.537 0.346 1.00 91.88 161 LEU A CA 1
ATOM 1281 C C . LEU A 1 161 ? 7.724 12.506 0.734 1.00 91.88 161 LEU A C 1
ATOM 1283 O O . LEU A 1 161 ? 7.447 12.693 1.915 1.00 91.88 161 LEU A O 1
ATOM 1287 N N . LEU A 1 162 ? 7.064 13.135 -0.245 1.00 94.31 162 LEU A N 1
ATOM 1288 C CA . LEU A 1 162 ? 6.148 14.245 0.043 1.00 94.31 162 LEU A CA 1
ATOM 1289 C C . LEU A 1 162 ? 4.855 13.786 0.730 1.00 94.31 162 LEU A C 1
ATOM 1291 O O . LEU A 1 162 ? 4.424 14.412 1.697 1.00 94.31 162 LEU A O 1
ATOM 1295 N N . GLN A 1 163 ? 4.226 12.721 0.233 1.00 94.56 163 GLN A N 1
ATOM 1296 C CA . GLN A 1 163 ? 3.000 12.166 0.816 1.00 94.56 163 GLN A CA 1
ATOM 1297 C C . GLN A 1 163 ? 3.246 11.619 2.224 1.00 94.56 163 GLN A C 1
ATOM 1299 O O . GLN A 1 163 ? 2.479 11.915 3.142 1.00 94.56 163 GLN A O 1
ATOM 1304 N N . ASN A 1 164 ? 4.351 10.895 2.419 1.00 92.19 164 ASN A N 1
ATOM 1305 C CA . ASN A 1 164 ? 4.728 10.389 3.735 1.00 92.19 164 ASN A CA 1
ATOM 1306 C C . ASN A 1 164 ? 5.056 11.536 4.700 1.00 92.19 164 ASN A C 1
ATOM 1308 O O . ASN A 1 164 ? 4.515 11.549 5.797 1.00 92.19 164 ASN A O 1
ATOM 1312 N N . TYR A 1 165 ? 5.812 12.554 4.273 1.00 92.12 165 TYR A N 1
ATOM 1313 C CA . TYR A 1 165 ? 6.096 13.735 5.098 1.00 92.12 165 TYR A CA 1
ATOM 1314 C C . TYR A 1 165 ? 4.831 14.492 5.533 1.00 92.12 165 TYR A C 1
ATOM 1316 O O . TYR A 1 165 ? 4.766 14.997 6.650 1.00 92.12 165 TYR A O 1
ATOM 1324 N N . LYS A 1 166 ? 3.823 14.592 4.656 1.00 92.56 166 LYS A N 1
ATOM 1325 C CA . LYS A 1 166 ? 2.593 15.348 4.939 1.00 92.56 166 LYS A CA 1
ATOM 1326 C C . LYS A 1 166 ? 1.572 14.597 5.788 1.00 92.56 166 LYS A C 1
ATOM 1328 O O . LYS A 1 166 ? 0.878 15.237 6.570 1.00 92.56 166 LYS A O 1
ATOM 1333 N N . HIS A 1 167 ? 1.425 13.290 5.581 1.00 92.81 167 HIS A N 1
ATOM 1334 C CA . HIS A 1 167 ? 0.284 12.526 6.106 1.00 92.81 167 HIS A CA 1
ATOM 1335 C C . HIS A 1 167 ? 0.674 11.394 7.062 1.00 92.81 167 HIS A C 1
ATOM 1337 O O . HIS A 1 167 ? -0.193 10.822 7.720 1.00 92.81 167 HIS A O 1
ATOM 1343 N N . HIS A 1 168 ? 1.959 11.050 7.153 1.00 89.88 168 HIS A N 1
ATOM 1344 C CA . HIS A 1 168 ? 2.443 9.987 8.024 1.00 89.88 168 HIS A CA 1
ATOM 1345 C C . HIS A 1 168 ? 3.417 10.535 9.069 1.00 89.88 168 HIS A C 1
ATOM 1347 O O . HIS A 1 168 ? 4.194 11.452 8.826 1.00 89.88 168 HIS A O 1
ATOM 1353 N N . SER A 1 169 ? 3.393 9.925 10.251 1.00 87.56 169 SER A N 1
ATOM 1354 C CA . SER A 1 169 ? 4.411 10.112 11.280 1.00 87.56 169 SER A CA 1
ATOM 1355 C C . SER A 1 169 ? 5.366 8.919 11.269 1.00 87.56 169 SER A C 1
ATOM 1357 O O . SER A 1 169 ? 4.907 7.778 11.345 1.00 87.56 169 SER A O 1
ATOM 1359 N N . GLY A 1 170 ? 6.674 9.172 11.232 1.00 83.81 170 GLY A N 1
ATOM 1360 C CA . GLY A 1 170 ? 7.713 8.138 11.259 1.00 83.81 170 GLY A CA 1
ATOM 1361 C C . GLY A 1 170 ? 8.511 8.050 9.960 1.00 83.81 170 GLY A C 1
ATOM 1362 O O . GLY A 1 170 ? 8.328 8.858 9.053 1.00 83.81 170 GLY A O 1
ATOM 1363 N N . ASN A 1 171 ? 9.419 7.075 9.897 1.00 81.44 171 ASN A N 1
ATOM 1364 C CA . ASN A 1 171 ? 10.258 6.832 8.728 1.00 81.44 171 ASN A CA 1
ATOM 1365 C C . ASN A 1 171 ? 9.755 5.580 7.981 1.00 81.44 171 ASN A C 1
ATOM 1367 O O . ASN A 1 171 ? 9.851 4.486 8.547 1.00 81.44 171 ASN A O 1
ATOM 1371 N N . PRO A 1 172 ? 9.170 5.713 6.777 1.00 82.62 172 PRO A N 1
ATOM 1372 C CA . PRO A 1 172 ? 8.732 4.567 5.985 1.00 82.62 172 PRO A CA 1
ATOM 1373 C C . PRO A 1 172 ? 9.931 3.721 5.528 1.00 82.62 172 PRO A C 1
ATOM 1375 O O . PRO A 1 172 ? 11.053 4.214 5.418 1.00 82.62 172 PRO A O 1
ATOM 1378 N N . LEU A 1 173 ? 9.692 2.433 5.262 1.00 85.62 173 LEU A N 1
ATOM 1379 C CA . LEU A 1 173 ? 10.674 1.596 4.569 1.00 85.62 173 LEU A CA 1
ATOM 1380 C C . LEU A 1 173 ? 10.741 2.001 3.093 1.00 85.62 173 LEU A C 1
ATOM 1382 O O . LEU A 1 173 ? 9.722 2.360 2.498 1.00 85.62 173 LEU A O 1
ATOM 1386 N N . ASP A 1 174 ? 11.925 1.875 2.498 1.00 87.69 174 ASP A N 1
ATOM 1387 C CA . ASP A 1 174 ? 12.123 2.144 1.075 1.00 87.69 174 ASP A CA 1
ATOM 1388 C C . ASP A 1 174 ? 11.232 1.238 0.206 1.00 87.69 174 ASP A C 1
ATOM 1390 O O . ASP A 1 174 ? 11.098 0.039 0.464 1.00 87.69 174 ASP A O 1
ATOM 1394 N N . GLY A 1 175 ? 10.647 1.807 -0.851 1.00 88.75 175 GLY A N 1
ATOM 1395 C CA . GLY A 1 175 ? 9.765 1.084 -1.777 1.00 88.75 175 GLY A CA 1
ATOM 1396 C C . GLY A 1 175 ? 8.308 0.947 -1.310 1.00 88.75 175 GLY A C 1
ATOM 1397 O O . GLY A 1 175 ? 7.523 0.244 -1.954 1.00 88.75 175 GLY A O 1
ATOM 1398 N N . ILE A 1 176 ? 7.924 1.633 -0.225 1.00 92.50 176 ILE A N 1
ATOM 1399 C CA . ILE A 1 176 ? 6.527 1.789 0.196 1.00 92.50 176 ILE A CA 1
ATOM 1400 C C . ILE A 1 176 ? 6.004 3.160 -0.230 1.00 92.50 176 ILE A C 1
ATOM 1402 O O . ILE A 1 176 ? 6.445 4.200 0.252 1.00 92.50 176 ILE A O 1
ATOM 1406 N N . TYR A 1 177 ? 4.994 3.155 -1.094 1.00 94.62 177 TYR A N 1
ATOM 1407 C CA . TYR A 1 177 ? 4.392 4.363 -1.642 1.00 94.62 177 TYR A CA 1
ATOM 1408 C C . TYR A 1 177 ? 3.013 4.593 -1.036 1.00 94.62 177 TYR A C 1
ATOM 1410 O O . TYR A 1 177 ? 2.227 3.654 -0.860 1.00 94.62 177 TYR A O 1
ATOM 1418 N N . SER A 1 178 ? 2.698 5.850 -0.728 1.00 94.81 178 SER A N 1
ATOM 1419 C CA . SER A 1 178 ? 1.400 6.213 -0.171 1.00 94.81 178 SER A CA 1
ATOM 1420 C C . SER A 1 178 ? 0.765 7.391 -0.900 1.00 94.81 178 SER A C 1
ATOM 1422 O O . SER A 1 178 ? 1.428 8.251 -1.480 1.00 94.81 178 SER A O 1
ATOM 1424 N N . TYR A 1 179 ? -0.563 7.415 -0.877 1.00 95.44 179 TYR A N 1
ATOM 1425 C CA . TYR A 1 179 ? -1.362 8.538 -1.337 1.00 95.44 179 TYR A CA 1
ATOM 1426 C C . TYR A 1 179 ? -2.569 8.707 -0.418 1.00 95.44 179 TYR A C 1
ATOM 1428 O O . TYR A 1 179 ? -3.386 7.791 -0.274 1.00 95.44 179 TYR A O 1
ATOM 1436 N N . SER A 1 180 ? -2.680 9.870 0.223 1.00 94.94 180 SER A N 1
ATOM 1437 C CA . SER A 1 180 ? -3.772 10.158 1.153 1.00 94.94 180 SER A CA 1
ATOM 1438 C C . SER A 1 180 ? -4.914 10.923 0.480 1.00 94.94 180 SER A C 1
ATOM 1440 O O . SER A 1 180 ? -4.688 11.900 -0.230 1.00 94.94 180 SER A O 1
ATOM 1442 N N . PHE A 1 181 ? -6.157 10.520 0.761 1.00 94.69 181 PHE A N 1
ATOM 1443 C CA . PHE A 1 181 ? -7.368 11.298 0.454 1.00 94.69 181 PHE A CA 1
ATOM 1444 C C . PHE A 1 181 ? -7.849 12.127 1.655 1.00 94.69 181 PHE A C 1
ATOM 1446 O O . PHE A 1 181 ? -8.736 12.969 1.515 1.00 94.69 181 PHE A O 1
ATOM 1453 N N . ALA A 1 182 ? -7.296 11.864 2.839 1.00 94.50 182 ALA A N 1
ATOM 1454 C CA . ALA A 1 182 ? -7.603 12.554 4.084 1.00 94.50 182 ALA A CA 1
ATOM 1455 C C . ALA A 1 182 ? -6.476 13.528 4.454 1.00 94.50 182 ALA A C 1
ATOM 1457 O O . ALA A 1 182 ? -5.319 13.312 4.087 1.00 94.50 182 ALA A O 1
ATOM 1458 N N . LEU A 1 183 ? -6.785 14.567 5.233 1.00 92.19 183 LEU A N 1
ATOM 1459 C CA . LEU A 1 183 ? -5.743 15.430 5.800 1.00 92.19 183 LEU A CA 1
ATOM 1460 C C . LEU A 1 183 ? -4.863 14.646 6.784 1.00 92.19 183 LEU A C 1
ATOM 1462 O O . LEU A 1 183 ? -3.642 14.714 6.716 1.00 92.19 183 LEU A O 1
ATOM 1466 N N . GLU A 1 184 ? -5.499 13.850 7.639 1.00 91.44 184 GLU A N 1
ATOM 1467 C CA . GLU A 1 184 ? -4.885 13.016 8.669 1.00 91.44 184 GLU A CA 1
ATOM 1468 C C . GLU A 1 184 ? -5.650 11.689 8.779 1.00 91.44 184 GLU A C 1
ATOM 1470 O O . GLU A 1 184 ? -6.824 11.661 9.159 1.00 91.44 184 GLU A O 1
ATOM 1475 N N . HIS A 1 185 ? -5.000 10.577 8.436 1.00 86.94 185 HIS A N 1
ATOM 1476 C CA . HIS A 1 185 ? -5.636 9.258 8.399 1.00 86.94 185 HIS A CA 1
ATOM 1477 C C . HIS A 1 185 ? -5.353 8.386 9.627 1.00 86.94 185 HIS A C 1
ATOM 1479 O O . HIS A 1 185 ? -5.946 7.309 9.735 1.00 86.94 185 HIS A O 1
ATOM 1485 N N . ASN A 1 186 ? -4.471 8.793 10.544 1.00 84.31 186 ASN A N 1
ATOM 1486 C CA . ASN A 1 186 ? -4.137 8.022 11.748 1.00 84.31 186 ASN A CA 1
ATOM 1487 C C . ASN A 1 186 ? -5.032 8.363 12.942 1.00 84.31 186 ASN A C 1
ATOM 1489 O O . ASN A 1 186 ? -5.184 7.548 13.852 1.00 84.31 186 ASN A O 1
ATOM 1493 N N . THR A 1 187 ? -5.676 9.529 12.931 1.00 86.50 187 THR A N 1
ATOM 1494 C CA . THR A 1 187 ? -6.607 9.916 13.992 1.00 86.50 187 THR A CA 1
ATOM 1495 C C . THR A 1 187 ? -7.936 9.160 13.886 1.00 86.50 187 THR A C 1
ATOM 1497 O O . THR A 1 187 ? -8.296 8.579 12.852 1.00 86.50 187 THR A O 1
ATOM 1500 N N . LYS A 1 188 ? -8.664 9.123 15.011 1.00 85.31 188 LYS A N 1
ATOM 1501 C CA . LYS A 1 188 ? -10.013 8.540 15.088 1.00 85.31 188 LYS A CA 1
ATOM 1502 C C . LYS A 1 188 ? -11.046 9.398 14.353 1.00 85.31 188 LYS A C 1
ATOM 1504 O O . LYS A 1 188 ? -12.026 8.860 13.851 1.00 85.31 188 LYS A O 1
ATOM 1509 N N . GLN A 1 189 ? -10.816 10.710 14.286 1.00 90.19 189 GLN A N 1
ATOM 1510 C CA . GLN A 1 189 ? -11.710 11.651 13.625 1.00 90.19 189 GLN A CA 1
ATOM 1511 C C . GLN A 1 189 ? -11.453 11.657 12.109 1.00 90.19 189 GLN A C 1
ATOM 1513 O O . GLN A 1 189 ? -10.313 11.863 11.693 1.00 90.19 189 GLN A O 1
ATOM 1518 N N . PRO A 1 190 ? -12.477 11.464 11.260 1.00 90.62 190 PRO A N 1
ATOM 1519 C CA . PRO A 1 190 ? -12.305 11.552 9.815 1.00 90.62 190 PRO A CA 1
ATOM 1520 C C . PRO A 1 190 ? -11.980 12.987 9.386 1.00 90.62 190 PRO A C 1
ATOM 1522 O O . PRO A 1 190 ? -12.567 13.948 9.879 1.00 90.62 190 PRO A O 1
ATOM 1525 N N . SER A 1 191 ? -11.068 13.122 8.426 1.00 93.81 191 SER A N 1
ATOM 1526 C CA . SER A 1 191 ? -10.539 14.414 7.964 1.00 93.81 191 SER A CA 1
ATOM 1527 C C . SER A 1 191 ? -10.491 14.525 6.430 1.00 93.81 191 SER A C 1
ATOM 1529 O O . SER A 1 191 ? -9.696 15.272 5.865 1.00 93.81 191 SER A O 1
ATOM 1531 N N . GLY A 1 192 ? -11.333 13.746 5.746 1.00 94.00 192 GLY A N 1
ATOM 1532 C CA . GLY A 1 192 ? -11.416 13.664 4.286 1.00 94.00 192 GLY A CA 1
ATOM 1533 C C . GLY A 1 192 ? -11.463 12.218 3.794 1.00 94.00 192 GLY A C 1
ATOM 1534 O O . GLY A 1 192 ? -10.995 11.302 4.471 1.00 94.00 192 GLY A O 1
ATOM 1535 N N . HIS A 1 193 ? -12.089 12.003 2.642 1.00 94.88 193 HIS A N 1
ATOM 1536 C CA . HIS A 1 193 ? -12.180 10.703 1.983 1.00 94.88 193 HIS A CA 1
ATOM 1537 C C . HIS A 1 193 ? -12.578 10.880 0.517 1.00 94.88 193 HIS A C 1
ATOM 1539 O O . HIS A 1 193 ? -13.177 11.888 0.140 1.00 94.88 193 HIS A O 1
ATOM 1545 N N . VAL A 1 194 ? -12.306 9.862 -0.295 1.00 95.25 194 VAL A N 1
ATOM 1546 C CA . VAL A 1 194 ? -12.939 9.691 -1.604 1.00 95.25 194 VAL A CA 1
ATOM 1547 C C . VAL A 1 194 ? -14.082 8.685 -1.480 1.00 95.25 194 VAL A C 1
ATOM 1549 O O . VAL A 1 194 ? -13.936 7.658 -0.818 1.00 95.25 194 VAL A O 1
ATOM 1552 N N . ASN A 1 195 ? -15.229 8.967 -2.096 1.00 95.38 195 ASN A N 1
ATOM 1553 C CA . ASN A 1 195 ? -16.303 7.985 -2.208 1.00 95.38 195 ASN A CA 1
ATOM 1554 C C . ASN A 1 195 ? -15.991 7.026 -3.367 1.00 95.38 195 ASN A C 1
ATOM 1556 O O . ASN A 1 195 ? -16.264 7.338 -4.521 1.00 95.38 195 ASN A O 1
ATOM 1560 N N . GLY A 1 196 ? -15.407 5.869 -3.057 1.00 93.62 196 GLY A N 1
ATOM 1561 C CA . GLY A 1 196 ? -15.048 4.845 -4.036 1.00 93.62 196 GLY A CA 1
ATOM 1562 C C . GLY A 1 196 ? -16.253 4.271 -4.777 1.00 93.62 196 GLY A C 1
ATOM 1563 O O . GLY A 1 196 ? -16.159 4.018 -5.969 1.00 93.62 196 GLY A O 1
ATOM 1564 N N . SER A 1 197 ? -17.412 4.167 -4.113 1.00 94.31 197 SER A N 1
ATOM 1565 C CA . SER A 1 197 ? -18.644 3.651 -4.733 1.00 94.31 197 SER A CA 1
ATOM 1566 C C . SER A 1 197 ? -19.235 4.579 -5.799 1.00 94.31 197 SER A C 1
ATOM 1568 O O . SER A 1 197 ? -20.165 4.185 -6.493 1.00 94.31 197 SER A O 1
ATOM 1570 N N . MET A 1 198 ? -18.751 5.821 -5.896 1.00 94.81 198 MET A N 1
ATOM 1571 C CA . MET A 1 198 ? -19.199 6.774 -6.912 1.00 94.81 198 MET A CA 1
ATOM 1572 C C . MET A 1 198 ? -18.567 6.507 -8.282 1.00 94.81 198 MET A C 1
ATOM 1574 O O . MET A 1 198 ? -19.135 6.912 -9.292 1.00 94.81 198 MET A O 1
ATOM 1578 N N . PHE A 1 199 ? -17.404 5.855 -8.316 1.00 95.25 199 PHE A N 1
ATOM 1579 C CA . PHE A 1 199 ? -16.649 5.624 -9.541 1.00 95.25 199 PHE A CA 1
ATOM 1580 C C . PHE A 1 199 ? -16.858 4.194 -10.023 1.00 95.25 199 PHE A C 1
ATOM 1582 O O . PHE A 1 199 ? -16.764 3.247 -9.243 1.00 95.25 199 PHE A O 1
ATOM 1589 N N . ASN A 1 200 ? -17.100 4.031 -11.322 1.00 94.25 200 ASN A N 1
ATOM 1590 C CA . ASN A 1 200 ? -17.263 2.709 -11.923 1.00 94.25 200 ASN A CA 1
ATOM 1591 C C . ASN A 1 200 ? -15.919 1.992 -12.060 1.00 94.25 200 ASN A C 1
ATOM 1593 O O . ASN A 1 200 ? -15.840 0.776 -11.900 1.00 94.25 200 ASN A O 1
ATOM 1597 N N . LYS A 1 201 ? -14.859 2.742 -12.380 1.00 94.81 201 LYS A N 1
ATOM 1598 C CA . LYS A 1 201 ? -13.519 2.206 -12.593 1.00 94.81 201 LYS A CA 1
ATOM 1599 C C . LYS A 1 201 ? -12.467 3.125 -11.991 1.00 94.81 201 LYS A C 1
ATOM 1601 O O . LYS A 1 201 ? -12.277 4.259 -12.426 1.00 94.81 201 LYS A O 1
ATOM 1606 N N . THR A 1 202 ? -11.719 2.597 -11.028 1.00 96.12 202 THR A N 1
ATOM 1607 C CA . THR A 1 202 ? -10.566 3.285 -10.434 1.00 96.12 202 THR A CA 1
ATOM 1608 C C . THR A 1 202 ? -9.291 2.517 -10.759 1.00 96.12 202 THR A C 1
ATOM 1610 O O . THR A 1 202 ? -9.231 1.301 -10.589 1.00 96.12 202 THR A O 1
ATOM 1613 N N . LEU A 1 203 ? -8.283 3.207 -11.290 1.00 96.56 203 LEU A N 1
ATOM 1614 C CA . LEU A 1 203 ? -7.026 2.614 -11.739 1.00 96.56 203 LEU A CA 1
ATOM 1615 C C . LEU A 1 203 ? -5.840 3.338 -11.106 1.00 96.56 203 LEU A C 1
ATOM 1617 O O . LEU A 1 203 ? -5.783 4.568 -11.082 1.00 96.56 203 LEU A O 1
ATOM 1621 N N . LEU A 1 204 ? -4.863 2.560 -10.660 1.00 96.62 204 LEU A N 1
ATOM 1622 C CA . LEU A 1 204 ? -3.511 3.012 -10.386 1.00 96.62 204 LEU A CA 1
ATOM 1623 C C . LEU A 1 204 ? -2.643 2.640 -11.591 1.00 96.62 204 LEU A C 1
ATOM 1625 O O . LEU A 1 204 ? -2.329 1.467 -11.794 1.00 96.62 204 LEU A O 1
ATOM 1629 N N . ARG A 1 205 ? -2.266 3.637 -12.391 1.00 96.56 205 ARG A N 1
ATOM 1630 C CA . ARG A 1 205 ? -1.303 3.472 -13.480 1.00 96.56 205 ARG A CA 1
ATOM 1631 C C . ARG A 1 205 ? 0.100 3.653 -12.929 1.00 96.56 205 ARG A C 1
ATOM 1633 O O . ARG A 1 205 ? 0.387 4.711 -12.374 1.00 96.56 205 ARG A O 1
ATOM 1640 N N . ILE A 1 206 ? 0.967 2.660 -13.096 1.00 95.56 206 ILE A N 1
ATOM 1641 C CA . ILE A 1 206 ? 2.360 2.722 -12.641 1.00 95.56 206 ILE A CA 1
ATOM 1642 C C . ILE A 1 206 ? 3.336 2.405 -13.763 1.00 95.56 206 ILE A C 1
ATOM 1644 O O . ILE A 1 206 ? 3.112 1.501 -14.568 1.00 95.56 206 ILE A O 1
ATOM 1648 N N . SER A 1 207 ? 4.454 3.117 -13.772 1.00 95.00 207 SER A N 1
ATOM 1649 C CA . SER A 1 207 ? 5.613 2.774 -14.590 1.00 95.00 207 SER A CA 1
ATOM 1650 C C . SER A 1 207 ? 6.694 2.225 -13.673 1.00 95.00 207 SER A C 1
ATOM 1652 O O . SER A 1 207 ? 7.093 2.880 -12.707 1.00 95.00 207 SER A O 1
ATOM 1654 N N . THR A 1 208 ? 7.155 1.010 -13.948 1.00 92.38 208 THR A N 1
ATOM 1655 C CA . THR A 1 208 ? 8.242 0.375 -13.201 1.00 92.38 208 THR A CA 1
ATOM 1656 C C . THR A 1 208 ? 9.507 0.329 -14.037 1.00 92.38 208 THR A C 1
ATOM 1658 O O . THR A 1 208 ? 9.465 0.399 -15.268 1.00 92.38 208 THR A O 1
ATOM 1661 N N . GLN A 1 209 ? 10.648 0.207 -13.364 1.00 87.94 209 GLN A N 1
ATOM 1662 C CA . GLN A 1 209 ? 11.916 -0.032 -14.038 1.00 87.94 209 GLN A CA 1
ATOM 1663 C C . GLN A 1 209 ? 11.816 -1.305 -14.876 1.00 87.94 209 GLN A C 1
ATOM 1665 O O . GLN A 1 209 ? 11.436 -2.367 -14.377 1.00 87.94 209 GLN A O 1
ATOM 1670 N N . GLN A 1 210 ? 12.138 -1.195 -16.162 1.00 83.19 210 GLN A N 1
ATOM 1671 C CA . GLN A 1 210 ? 12.175 -2.356 -17.034 1.00 83.19 210 GLN A CA 1
ATOM 1672 C C . GLN A 1 210 ? 13.456 -3.147 -16.736 1.00 83.19 210 GLN A C 1
ATOM 1674 O O . GLN A 1 210 ? 14.545 -2.574 -16.818 1.00 83.19 210 GLN A O 1
ATOM 1679 N N . PRO A 1 211 ? 13.364 -4.446 -16.397 1.00 77.12 211 PRO A N 1
ATOM 1680 C CA . PRO A 1 211 ? 14.558 -5.259 -16.246 1.00 77.12 211 PRO A CA 1
ATOM 1681 C C . PRO A 1 211 ? 15.290 -5.328 -17.595 1.00 77.12 211 PRO A C 1
ATOM 1683 O O . PRO A 1 211 ? 14.634 -5.430 -18.640 1.00 77.12 211 PRO A O 1
ATOM 1686 N N . PRO A 1 212 ? 16.632 -5.271 -17.607 1.00 72.88 212 PRO A N 1
ATOM 1687 C CA . PRO A 1 212 ? 17.388 -5.407 -18.840 1.00 72.88 212 PRO A CA 1
ATOM 1688 C C . PRO A 1 212 ? 17.068 -6.756 -19.484 1.00 72.88 212 PRO A C 1
ATOM 1690 O O . PRO A 1 212 ? 17.100 -7.803 -18.834 1.00 72.88 212 PRO A O 1
ATOM 1693 N N . ILE A 1 213 ? 16.747 -6.733 -20.775 1.00 66.00 213 ILE A N 1
ATOM 1694 C CA . ILE A 1 213 ? 16.523 -7.954 -21.542 1.00 66.00 213 ILE A CA 1
ATOM 1695 C C . ILE A 1 213 ? 17.891 -8.607 -21.732 1.00 66.00 213 ILE A C 1
ATOM 1697 O O . ILE A 1 213 ? 18.762 -8.046 -22.396 1.00 66.00 213 ILE A O 1
ATOM 1701 N N . SER A 1 214 ? 18.090 -9.787 -21.142 1.00 60.28 214 SER A N 1
ATOM 1702 C CA . SER A 1 214 ? 19.261 -10.608 -21.446 1.00 60.28 214 SER A CA 1
ATOM 1703 C C . SER A 1 214 ? 19.244 -10.938 -22.939 1.00 60.28 214 SER A C 1
ATOM 1705 O O . SER A 1 214 ? 18.362 -11.653 -23.413 1.00 60.28 214 SER A O 1
ATOM 1707 N N . THR A 1 215 ? 20.220 -10.430 -23.690 1.00 55.78 215 THR A N 1
ATOM 1708 C CA . THR A 1 215 ? 20.454 -10.823 -25.090 1.00 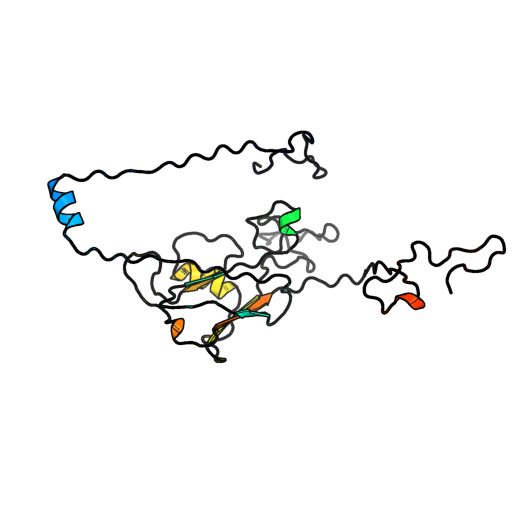55.78 215 THR A CA 1
ATOM 1709 C C . THR A 1 215 ? 20.931 -12.272 -25.203 1.00 55.78 215 THR A C 1
ATOM 1711 O O . THR A 1 215 ? 20.832 -12.870 -26.273 1.00 55.78 215 THR A O 1
ATOM 1714 N N . ASN A 1 216 ? 21.361 -12.875 -24.089 1.00 56.00 216 ASN A N 1
ATOM 1715 C CA . ASN A 1 216 ? 21.521 -14.315 -23.947 1.00 56.00 216 ASN A CA 1
ATOM 1716 C C . ASN A 1 216 ? 20.155 -14.932 -23.638 1.00 56.00 216 ASN A C 1
ATOM 1718 O O . ASN A 1 216 ? 19.868 -15.320 -22.503 1.00 56.00 216 ASN A O 1
ATOM 1722 N N . ILE A 1 217 ? 19.291 -14.991 -24.649 1.00 50.56 217 ILE A N 1
ATOM 1723 C CA . ILE A 1 217 ? 18.141 -15.887 -24.617 1.00 50.56 217 ILE A CA 1
ATOM 1724 C C . ILE A 1 217 ? 18.731 -17.292 -24.743 1.00 50.56 217 ILE A C 1
ATOM 1726 O O . ILE A 1 217 ? 18.979 -17.774 -25.847 1.00 50.56 217 ILE A O 1
ATOM 1730 N N . THR A 1 218 ? 18.971 -17.976 -23.625 1.00 52.31 218 THR A N 1
ATOM 1731 C CA . THR A 1 218 ? 18.978 -19.440 -23.637 1.00 52.31 218 THR A CA 1
ATOM 1732 C C . THR A 1 218 ? 17.546 -19.864 -23.909 1.00 52.31 218 THR A C 1
ATOM 1734 O O . THR A 1 218 ? 16.768 -20.186 -23.014 1.00 52.31 218 THR A O 1
ATOM 1737 N N . SER A 1 219 ? 17.152 -19.817 -25.179 1.00 54.31 219 SER A N 1
ATOM 1738 C CA . SER A 1 219 ? 15.978 -20.549 -25.600 1.00 54.31 219 SER A CA 1
ATOM 1739 C C . SER A 1 219 ? 16.344 -22.001 -25.347 1.00 54.31 219 SER A C 1
ATOM 1741 O O . SER A 1 219 ? 17.171 -22.556 -26.072 1.00 54.31 219 SER A O 1
ATOM 1743 N N . ASN A 1 220 ? 15.772 -22.607 -24.308 1.00 56.12 220 ASN A N 1
ATOM 1744 C CA . ASN A 1 220 ? 15.650 -24.053 -24.260 1.00 56.12 220 ASN A CA 1
ATOM 1745 C C . ASN A 1 220 ? 14.772 -24.410 -25.461 1.00 56.12 220 ASN A C 1
ATOM 1747 O O . ASN A 1 220 ? 13.548 -24.437 -25.363 1.00 56.12 220 ASN A O 1
ATOM 1751 N N . GLN A 1 221 ? 15.395 -24.544 -26.634 1.00 63.38 221 GLN A N 1
ATOM 1752 C CA . GLN A 1 221 ? 14.728 -24.963 -27.852 1.00 63.38 221 GLN A CA 1
ATOM 1753 C C . GLN A 1 221 ? 14.299 -26.401 -27.609 1.00 63.38 221 GLN A C 1
ATOM 1755 O O . GLN A 1 221 ? 15.096 -27.331 -27.676 1.00 63.38 221 GLN A O 1
ATOM 1760 N N . VAL A 1 222 ? 13.033 -26.567 -27.247 1.00 68.88 222 VAL A N 1
ATOM 1761 C CA . VAL A 1 222 ? 12.416 -27.878 -27.139 1.00 68.88 222 VAL A CA 1
ATOM 1762 C C . VAL A 1 222 ? 11.986 -28.270 -28.543 1.00 68.88 222 VAL A C 1
ATOM 1764 O O . VAL A 1 222 ? 11.093 -27.656 -29.125 1.00 68.88 222 VAL A O 1
ATOM 1767 N N . CYS A 1 223 ? 12.637 -29.276 -29.114 1.00 78.00 223 CYS A N 1
ATOM 1768 C CA . CYS A 1 223 ? 12.208 -29.837 -30.386 1.00 78.00 223 CYS A CA 1
ATOM 1769 C C . CYS A 1 223 ? 11.001 -30.748 -30.145 1.00 78.00 223 CYS A C 1
ATOM 1771 O O . CYS A 1 223 ? 11.031 -31.614 -29.272 1.00 78.00 223 CYS A O 1
ATOM 1773 N N . VAL A 1 224 ? 9.938 -30.565 -30.923 1.00 83.50 224 VAL A N 1
ATOM 1774 C CA . VAL A 1 224 ? 8.746 -31.422 -30.898 1.00 83.50 224 VAL A CA 1
ATOM 1775 C C . VAL A 1 224 ? 8.560 -32.079 -32.256 1.00 83.50 224 VAL A C 1
ATOM 1777 O O . VAL A 1 224 ? 8.922 -31.505 -33.284 1.00 83.50 224 VAL A O 1
ATOM 1780 N N . LEU A 1 225 ? 7.987 -33.283 -32.279 1.00 81.69 225 LEU A N 1
ATOM 1781 C CA . LEU A 1 225 ? 7.665 -33.951 -33.540 1.00 81.69 225 LEU A CA 1
ATOM 1782 C C . LEU A 1 225 ? 6.662 -33.110 -34.331 1.00 81.69 225 LEU A C 1
ATOM 1784 O O . LEU A 1 225 ? 5.594 -32.776 -33.810 1.00 81.69 225 LEU A O 1
ATOM 1788 N N . LYS A 1 226 ? 6.964 -32.839 -35.607 1.00 81.00 226 LYS A N 1
ATOM 1789 C CA . LYS A 1 226 ? 6.118 -32.033 -36.504 1.00 81.00 226 LYS A CA 1
ATOM 1790 C C . LYS A 1 226 ? 4.671 -32.532 -36.560 1.00 81.00 226 LYS A C 1
ATOM 1792 O O . LYS A 1 226 ? 3.747 -31.727 -36.567 1.00 81.00 226 LYS A O 1
ATOM 1797 N N . SER A 1 227 ? 4.470 -33.849 -36.536 1.00 84.75 227 SER A N 1
ATOM 1798 C CA . SER A 1 227 ? 3.145 -34.487 -36.515 1.00 84.75 227 SER A CA 1
ATOM 1799 C C . SER A 1 227 ? 2.341 -34.207 -35.241 1.00 84.75 227 SER A C 1
ATOM 1801 O O . SER A 1 227 ? 1.116 -34.253 -35.269 1.00 84.75 227 SER A O 1
ATOM 1803 N N . THR A 1 228 ? 3.013 -33.900 -34.130 1.00 85.06 228 THR A N 1
ATOM 1804 C CA . THR A 1 228 ? 2.392 -33.660 -32.817 1.00 85.06 228 THR A CA 1
ATOM 1805 C C . THR A 1 228 ? 2.388 -32.191 -32.407 1.00 85.06 228 THR A C 1
ATOM 1807 O O . THR A 1 228 ? 1.844 -31.862 -31.358 1.00 85.06 228 THR A O 1
ATOM 1810 N N . ALA A 1 229 ? 2.953 -31.302 -33.229 1.00 81.81 229 ALA A N 1
ATOM 1811 C CA . ALA A 1 229 ? 3.178 -29.899 -32.883 1.00 81.81 229 ALA A CA 1
ATOM 1812 C C . ALA A 1 229 ? 1.890 -29.123 -32.550 1.00 81.81 229 ALA A C 1
ATOM 1814 O O . ALA A 1 229 ? 1.936 -28.171 -31.779 1.00 81.81 229 ALA A O 1
ATOM 1815 N N . LEU A 1 230 ? 0.747 -29.535 -33.109 1.00 85.81 230 LEU A N 1
ATOM 1816 C CA . LEU A 1 230 ? -0.558 -28.895 -32.892 1.00 85.81 230 LEU A CA 1
ATOM 1817 C C . LEU A 1 230 ? -1.429 -29.613 -31.851 1.00 85.81 230 LEU A C 1
ATOM 1819 O O . LEU A 1 230 ? -2.589 -29.253 -31.660 1.00 85.81 230 LEU A O 1
ATOM 1823 N N . ASN A 1 231 ? -0.905 -30.652 -31.202 1.00 87.06 231 ASN A N 1
ATOM 1824 C CA . ASN A 1 231 ? -1.665 -31.429 -30.236 1.00 87.06 231 ASN A CA 1
ATOM 1825 C C . ASN A 1 231 ? -1.626 -30.764 -28.855 1.00 87.06 231 ASN A C 1
ATOM 1827 O O . ASN A 1 231 ? -0.647 -30.109 -28.505 1.00 87.06 231 ASN A O 1
ATOM 1831 N N . LYS A 1 232 ? -2.658 -30.982 -28.029 1.00 81.06 232 LYS A N 1
ATOM 1832 C CA . LYS A 1 232 ? -2.714 -30.427 -26.659 1.00 81.06 232 LYS A CA 1
ATOM 1833 C C . LYS A 1 232 ? -1.504 -30.847 -25.804 1.00 81.06 232 LYS A C 1
ATOM 1835 O O . LYS A 1 232 ? -1.088 -30.088 -24.938 1.00 81.06 232 LYS A O 1
ATOM 1840 N N . ASN A 1 233 ? -0.942 -32.025 -26.089 1.00 80.81 233 ASN A N 1
ATOM 1841 C CA . ASN A 1 233 ? 0.284 -32.554 -25.492 1.00 80.81 233 ASN A CA 1
ATOM 1842 C C . ASN A 1 233 ? 1.268 -32.959 -26.615 1.00 80.81 233 ASN A C 1
ATOM 1844 O O . ASN A 1 233 ? 1.206 -34.100 -27.081 1.00 80.81 233 ASN A O 1
ATOM 1848 N N . PRO A 1 234 ? 2.131 -32.049 -27.103 1.00 83.62 234 PRO A N 1
ATOM 1849 C CA . PRO A 1 234 ? 3.097 -32.358 -28.156 1.00 83.62 234 PRO A CA 1
ATOM 1850 C C . PRO A 1 234 ? 4.205 -33.283 -27.635 1.00 83.62 234 PRO A C 1
ATOM 1852 O O . PRO A 1 234 ? 4.635 -33.181 -26.485 1.00 83.62 234 PRO A O 1
ATOM 1855 N N . THR A 1 235 ? 4.688 -34.196 -28.477 1.00 83.44 235 THR A N 1
ATOM 1856 C CA . THR A 1 235 ? 5.753 -35.130 -28.097 1.00 83.44 235 THR A CA 1
ATOM 1857 C C . THR A 1 235 ? 7.108 -34.443 -28.212 1.00 83.44 235 THR A C 1
ATOM 1859 O O . THR A 1 235 ? 7.529 -34.055 -29.304 1.00 83.44 235 THR A O 1
ATOM 1862 N N . ILE A 1 236 ? 7.788 -34.310 -27.075 1.00 83.94 236 ILE A N 1
ATOM 1863 C CA . ILE A 1 236 ? 9.102 -33.677 -26.960 1.00 83.94 236 ILE A CA 1
ATOM 1864 C C . ILE A 1 236 ? 10.198 -34.669 -27.362 1.00 83.94 236 ILE A C 1
ATOM 1866 O O . ILE A 1 236 ? 10.240 -35.796 -26.870 1.00 83.94 236 ILE A O 1
ATOM 1870 N N . ILE A 1 237 ? 11.107 -34.235 -28.234 1.00 80.62 237 ILE A N 1
ATOM 1871 C CA . ILE A 1 237 ? 12.289 -34.989 -28.650 1.00 80.62 237 ILE A CA 1
ATOM 1872 C C . ILE A 1 237 ? 13.481 -34.539 -27.803 1.00 80.62 237 ILE A C 1
ATOM 1874 O O . ILE A 1 237 ? 13.915 -33.393 -27.890 1.00 80.62 237 ILE A O 1
ATOM 1878 N N . ALA A 1 238 ? 14.047 -35.459 -27.020 1.00 75.31 238 ALA A N 1
ATOM 1879 C CA . ALA A 1 238 ? 15.205 -35.177 -26.168 1.00 75.31 238 ALA A CA 1
ATOM 1880 C C . ALA A 1 238 ? 16.525 -35.016 -26.951 1.00 75.31 238 ALA A C 1
ATOM 1882 O O . ALA A 1 238 ? 17.400 -34.270 -26.524 1.00 75.31 238 ALA A O 1
ATOM 1883 N N . ASN A 1 239 ? 16.679 -35.699 -28.095 1.00 79.81 239 ASN A N 1
ATOM 1884 C CA . ASN A 1 239 ? 17.845 -35.565 -28.976 1.00 79.81 239 ASN A CA 1
ATOM 1885 C C . ASN A 1 239 ? 17.412 -35.461 -30.453 1.00 79.81 239 ASN A C 1
ATOM 1887 O O . ASN A 1 239 ? 17.151 -36.489 -31.083 1.00 79.81 239 ASN A O 1
ATOM 1891 N N . PRO A 1 240 ? 17.364 -34.245 -31.023 1.00 76.56 240 PRO A N 1
ATOM 1892 C CA . PRO A 1 240 ? 16.970 -34.018 -32.417 1.00 76.56 240 PRO A CA 1
ATOM 1893 C C . PRO A 1 240 ? 17.919 -34.660 -33.437 1.00 76.56 240 PRO A C 1
ATOM 1895 O O . PRO A 1 240 ? 17.518 -34.948 -34.557 1.00 76.56 240 PRO A O 1
ATOM 1898 N N . ASN A 1 241 ? 19.171 -34.915 -33.044 1.00 79.69 241 ASN A N 1
ATOM 1899 C CA . ASN A 1 241 ? 20.226 -35.440 -33.912 1.00 79.69 241 ASN A CA 1
ATOM 1900 C C . ASN A 1 241 ? 20.392 -36.964 -33.809 1.00 79.69 241 ASN A C 1
ATOM 1902 O O . ASN A 1 241 ? 21.387 -37.504 -34.298 1.00 79.69 241 ASN A O 1
ATOM 1906 N N . ALA A 1 242 ? 19.471 -37.667 -33.142 1.00 81.12 242 ALA A N 1
ATOM 1907 C CA . ALA A 1 242 ? 19.553 -39.114 -33.001 1.00 81.12 242 ALA A CA 1
ATOM 1908 C C . ALA A 1 242 ? 19.516 -39.799 -34.382 1.00 81.12 242 ALA A C 1
ATOM 1910 O O . ALA A 1 242 ? 18.679 -39.471 -35.226 1.00 81.12 242 ALA A O 1
ATOM 1911 N N . ARG A 1 243 ? 20.436 -40.745 -34.610 1.00 82.12 243 ARG A N 1
ATOM 1912 C CA . ARG A 1 243 ? 20.573 -41.504 -35.862 1.00 82.12 243 ARG A CA 1
ATOM 1913 C C . ARG A 1 243 ? 20.354 -42.993 -35.619 1.00 82.12 243 ARG A C 1
ATOM 1915 O O . ARG A 1 243 ? 20.674 -43.492 -34.543 1.00 82.12 243 ARG A O 1
ATOM 1922 N N . ASP A 1 244 ? 19.801 -43.684 -36.609 1.00 82.62 244 ASP A N 1
ATOM 1923 C CA . ASP A 1 244 ? 19.666 -45.138 -36.599 1.00 82.62 244 ASP A CA 1
ATOM 1924 C C . ASP A 1 244 ? 21.033 -45.834 -36.773 1.00 82.62 244 ASP A C 1
ATOM 1926 O O . ASP A 1 244 ? 22.055 -45.196 -37.040 1.00 82.62 244 ASP A O 1
ATOM 1930 N N . GLY A 1 245 ? 21.059 -47.165 -36.651 1.00 82.88 245 GLY A N 1
ATOM 1931 C CA . GLY A 1 245 ? 22.274 -47.969 -36.853 1.00 82.88 245 GLY A CA 1
ATOM 1932 C C . GLY A 1 245 ? 22.872 -47.888 -38.267 1.00 82.88 245 GLY A C 1
ATOM 1933 O O . GLY A 1 245 ? 23.989 -48.348 -38.476 1.00 82.88 245 GLY A O 1
ATOM 1934 N N . ASN A 1 246 ? 22.162 -47.273 -39.219 1.00 81.62 246 ASN A N 1
ATOM 1935 C CA . ASN A 1 246 ? 22.598 -47.035 -40.593 1.00 81.62 246 ASN A CA 1
ATOM 1936 C C . ASN A 1 246 ? 22.968 -45.555 -40.840 1.00 81.62 246 ASN A C 1
ATOM 1938 O O . ASN A 1 246 ? 23.173 -45.150 -41.986 1.00 81.62 246 ASN A O 1
ATOM 1942 N N . GLY A 1 247 ? 23.042 -44.731 -39.785 1.00 80.88 247 GLY A N 1
ATOM 1943 C CA . GLY A 1 247 ? 23.447 -43.327 -39.843 1.00 80.88 247 GLY A CA 1
ATOM 1944 C C . GLY A 1 247 ? 22.376 -42.347 -40.339 1.00 80.88 247 GLY A C 1
ATOM 1945 O O . GLY A 1 247 ? 22.684 -41.168 -40.539 1.00 80.88 247 GLY A O 1
ATOM 1946 N N . ARG A 1 248 ? 21.124 -42.774 -40.531 1.00 81.62 248 ARG A N 1
ATOM 1947 C CA . ARG A 1 248 ? 20.010 -41.910 -40.959 1.00 81.62 248 ARG A CA 1
ATOM 1948 C C . ARG A 1 248 ? 19.356 -41.232 -39.749 1.00 81.62 248 ARG A C 1
ATOM 1950 O O . ARG A 1 248 ? 19.254 -41.867 -38.704 1.00 81.62 248 ARG A O 1
ATOM 1957 N N . PRO A 1 249 ? 18.919 -39.964 -39.846 1.00 79.38 249 PRO A N 1
ATOM 1958 C CA . PRO A 1 249 ? 18.211 -39.297 -38.752 1.00 79.38 249 PRO A CA 1
ATOM 1959 C C . PRO A 1 249 ? 16.900 -40.027 -38.412 1.00 79.38 249 PRO A C 1
ATOM 1961 O O . PRO A 1 249 ? 16.143 -40.395 -39.308 1.00 79.38 249 PRO A O 1
ATOM 1964 N N . ILE A 1 250 ? 16.650 -40.245 -37.116 1.00 77.62 250 ILE A N 1
ATOM 1965 C CA . ILE A 1 250 ? 15.445 -40.922 -36.595 1.00 77.62 250 ILE A CA 1
ATOM 1966 C C . ILE A 1 250 ? 14.223 -39.998 -36.671 1.00 77.62 250 ILE A C 1
ATOM 1968 O O . ILE A 1 250 ? 13.101 -40.452 -36.887 1.00 77.62 250 ILE A O 1
ATOM 1972 N N . TYR A 1 251 ? 14.447 -38.696 -36.501 1.00 73.00 251 TYR A N 1
ATOM 1973 C CA . TYR A 1 251 ? 13.418 -37.666 -36.511 1.00 73.00 251 TYR A CA 1
ATOM 1974 C C . TYR A 1 251 ? 13.654 -36.758 -37.726 1.00 73.00 251 TYR A C 1
ATOM 1976 O O . TYR A 1 251 ? 14.724 -36.165 -37.836 1.00 73.00 251 TYR A O 1
ATOM 1984 N N . ASN A 1 252 ? 12.676 -36.682 -38.635 1.00 61.31 252 ASN A N 1
ATOM 1985 C CA . ASN A 1 252 ? 12.656 -35.793 -39.806 1.00 61.31 252 ASN A CA 1
ATOM 1986 C C . ASN A 1 252 ? 11.429 -34.877 -39.754 1.00 61.31 252 ASN A C 1
ATOM 1988 O O . ASN A 1 252 ? 10.343 -35.374 -39.372 1.00 61.31 252 ASN A O 1
#

Radius of gyration: 27.56 Å; chains: 1; bounding box: 70×65×78 Å

pLDDT: mean 82.96, std 14.01, range [43.34, 97.5]